Protein AF-A0ABD1VFF9-F1 (afdb_monomer_lite)

Organism: NCBI:txid205694

Secondary structure (DSSP, 8-state):
--SHHHHHHHHHHHHHHHHHSGGGT--HHHHHHHHHHHHHHHHHIIIIIHHHHHHHHHHHHHHHHHHGGGGSHHHHHHHHHHHHHHHHHHHHHHHSSPPPTT--HHHHHHHHHHHHHHHHTSHHHHHHHSHHHHHHHHHHHHHHHHHHHHHHHHHHHHHHHHHHHHHHHHHHHHHHHHHHHHHHHHHHHHHHHHHHHHHHHHHHHHHHHHHHHHHHHHHHHHHHTT-HHHHHHHHHHHHHHHHHHHHHHHHHHHHHT-HHHHHHHHHHHT-TTS-HHHHHHHHHHHHHH-TTTS-GGGG-

Radius of gyration: 47.27 Å; chains: 1; bounding box: 87×38×127 Å

Foldseek 3Di:
DVVVVVVVVVVVVVVVCCCCDCVVPHCVVVVVVVVVVVVVVCCCCVPPVVVLVVVVCVVVCVVVVLVVCPVLVVVLVVLVVVLLVLLQVLQCVQVVDHDPSPDDSVVSLVSLVVQLVVCVVPVVVSVVVCSNVSSVVSVVSVVVSVVSVVVVVVSVVCVVCVVVVVVVSCVVVVVVVVVVVVVVVVVVVVVVVVVVVLQVLLVVLQVLLVQLLVLLVQLVVCVVVVVVVVNVVSLVSNVVSLVVNLVSCVVVCVVVVNNVVLVVLSVVLNDPPDDSVVNVVSSVVCCVPDPSNDDPVPPD

Structure (mmCIF, N/CA/C/O backbone):
data_AF-A0ABD1VFF9-F1
#
_entry.id   AF-A0ABD1VFF9-F1
#
loop_
_atom_site.group_PDB
_atom_site.id
_atom_site.type_symbol
_atom_site.label_atom_id
_atom_site.label_alt_id
_atom_site.label_comp_id
_atom_site.label_asym_id
_atom_site.label_entity_id
_atom_site.label_seq_id
_atom_site.pdbx_PDB_ins_code
_atom_site.Cartn_x
_atom_site.Cartn_y
_atom_site.Cartn_z
_atom_site.occupancy
_atom_site.B_iso_or_equiv
_atom_site.auth_seq_id
_atom_site.auth_comp_id
_atom_site.auth_asym_id
_atom_site.auth_atom_id
_atom_site.pdbx_PDB_model_num
ATOM 1 N N . MET A 1 1 ? 33.067 12.717 -15.665 1.00 49.06 1 MET A N 1
ATOM 2 C CA . MET A 1 1 ? 33.522 12.419 -14.284 1.00 49.06 1 MET A CA 1
ATOM 3 C C . MET A 1 1 ? 32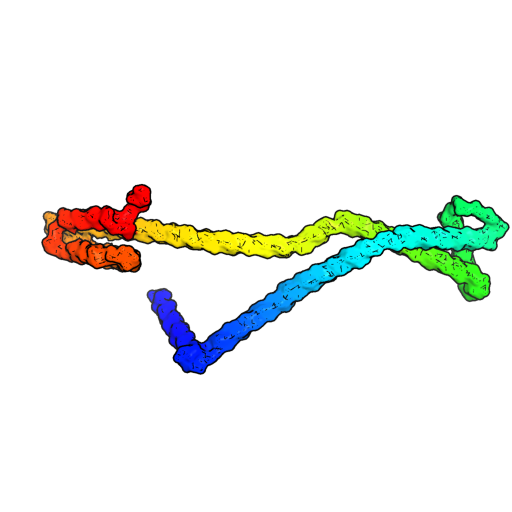.451 11.835 -13.341 1.00 49.06 1 MET A C 1
ATOM 5 O O . MET A 1 1 ? 32.829 11.364 -12.282 1.00 49.06 1 MET A O 1
ATOM 9 N N . ARG A 1 2 ? 31.143 11.800 -13.669 1.00 49.09 2 ARG A N 1
ATOM 10 C CA . ARG A 1 2 ? 30.099 11.266 -12.754 1.00 49.09 2 ARG A CA 1
ATOM 11 C C . ARG A 1 2 ? 29.839 9.748 -12.841 1.00 49.09 2 ARG A C 1
ATOM 13 O O . ARG A 1 2 ? 29.273 9.190 -11.912 1.00 49.09 2 ARG A O 1
ATOM 20 N N . TYR A 1 3 ? 30.286 9.077 -13.905 1.00 53.25 3 TYR A N 1
ATOM 21 C CA . TYR A 1 3 ? 30.052 7.636 -14.117 1.00 53.25 3 TYR A CA 1
ATOM 22 C C . TYR A 1 3 ? 31.183 6.730 -13.601 1.00 53.25 3 TYR A C 1
ATOM 24 O O . TYR A 1 3 ? 30.942 5.565 -13.302 1.00 53.25 3 TYR A O 1
ATOM 32 N N . SER A 1 4 ? 32.401 7.254 -13.425 1.00 56.84 4 SER A N 1
ATOM 33 C CA . SER A 1 4 ? 33.544 6.479 -12.918 1.00 56.84 4 SER A CA 1
ATOM 34 C C . SER A 1 4 ? 33.401 6.127 -11.435 1.00 56.84 4 SER A C 1
ATOM 36 O O . SER A 1 4 ? 33.743 5.021 -11.033 1.00 56.84 4 SER A O 1
ATOM 38 N N . CYS A 1 5 ? 32.824 7.024 -10.630 1.00 53.53 5 CYS A N 1
ATOM 39 C CA . CYS A 1 5 ? 32.618 6.790 -9.199 1.00 53.53 5 CYS A CA 1
ATOM 40 C C . CYS A 1 5 ? 31.624 5.638 -8.935 1.00 53.53 5 CYS A C 1
ATOM 42 O O . CYS A 1 5 ? 31.837 4.819 -8.045 1.00 53.53 5 CYS A O 1
ATOM 44 N N . GLY A 1 6 ? 30.582 5.515 -9.770 1.00 58.75 6 GLY A N 1
ATOM 45 C CA . GLY A 1 6 ? 29.604 4.424 -9.680 1.00 58.75 6 GLY A CA 1
ATOM 46 C C . GLY A 1 6 ? 30.187 3.058 -10.051 1.00 58.75 6 GLY A C 1
ATOM 47 O O . GLY A 1 6 ? 29.944 2.079 -9.353 1.00 58.75 6 GLY A O 1
ATOM 48 N N . VAL A 1 7 ? 31.010 2.991 -11.103 1.00 67.06 7 VAL A N 1
ATOM 49 C CA . VAL A 1 7 ? 31.650 1.735 -11.542 1.00 67.06 7 VAL A CA 1
ATOM 50 C C . VAL A 1 7 ? 32.669 1.234 -10.514 1.00 67.06 7 VAL A C 1
ATOM 52 O O . VAL A 1 7 ? 32.705 0.041 -10.215 1.00 67.06 7 VAL A O 1
ATOM 55 N N . VAL A 1 8 ? 33.449 2.138 -9.911 1.00 68.62 8 VAL A N 1
ATOM 56 C CA . VAL A 1 8 ? 34.391 1.782 -8.837 1.00 68.62 8 VAL A CA 1
ATOM 57 C C . VAL A 1 8 ? 33.638 1.307 -7.588 1.00 68.62 8 VAL A C 1
ATOM 59 O O . VAL A 1 8 ? 34.009 0.286 -7.015 1.00 68.62 8 VAL A O 1
ATOM 62 N N . GLY A 1 9 ? 32.537 1.967 -7.211 1.00 69.06 9 GLY A N 1
ATOM 63 C CA . GLY A 1 9 ? 31.704 1.548 -6.078 1.00 69.06 9 GLY A CA 1
ATOM 64 C C . GLY A 1 9 ? 31.070 0.164 -6.259 1.00 69.06 9 GLY A C 1
ATOM 65 O O . GLY A 1 9 ? 31.089 -0.646 -5.332 1.00 69.06 9 GLY A O 1
ATOM 66 N N . ILE A 1 10 ? 30.576 -0.146 -7.463 1.00 71.12 10 ILE A N 1
ATOM 67 C CA . ILE A 1 10 ? 30.007 -1.463 -7.796 1.00 71.12 10 ILE A CA 1
ATOM 68 C C . ILE A 1 10 ? 31.093 -2.547 -7.777 1.00 71.12 10 ILE A C 1
ATOM 70 O O . ILE A 1 10 ? 30.853 -3.637 -7.259 1.00 71.12 10 ILE A O 1
ATOM 74 N N . SER A 1 11 ? 32.296 -2.252 -8.280 1.00 74.62 11 SER A N 1
ATOM 75 C CA . SER A 1 11 ? 33.431 -3.186 -8.260 1.00 74.62 11 SER A CA 1
ATOM 76 C C . SER A 1 11 ? 33.890 -3.503 -6.830 1.00 74.62 11 SER A C 1
ATOM 78 O O . SER A 1 11 ? 34.018 -4.671 -6.461 1.00 74.62 11 SER A O 1
ATOM 80 N N . VAL A 1 12 ? 34.031 -2.480 -5.979 1.00 72.38 12 VAL A N 1
ATOM 81 C CA . VAL A 1 12 ? 34.396 -2.651 -4.563 1.00 72.38 12 VAL A CA 1
ATOM 82 C C . VAL A 1 12 ? 33.313 -3.414 -3.796 1.00 72.38 12 VAL A C 1
ATOM 84 O O . VAL A 1 12 ? 33.642 -4.336 -3.051 1.00 72.38 12 VAL A O 1
ATOM 87 N N . CYS A 1 13 ? 32.029 -3.108 -4.024 1.00 71.12 13 CYS A N 1
ATOM 88 C CA . CYS A 1 13 ? 30.919 -3.868 -3.437 1.00 71.12 13 CYS A CA 1
ATOM 89 C C . CYS A 1 13 ? 30.923 -5.330 -3.891 1.00 71.12 13 CYS A C 1
ATOM 91 O O . CYS A 1 13 ? 30.707 -6.217 -3.075 1.00 71.12 13 CYS A O 1
ATOM 93 N N . SER A 1 14 ? 31.206 -5.595 -5.167 1.00 70.88 14 SER A N 1
ATOM 94 C CA . SER A 1 14 ? 31.238 -6.957 -5.712 1.00 70.88 14 SER A CA 1
ATOM 95 C C . SER A 1 14 ? 32.368 -7.781 -5.092 1.00 70.88 14 SER A C 1
ATOM 97 O O . SER A 1 14 ? 32.146 -8.918 -4.688 1.00 70.88 14 SER A O 1
ATOM 99 N N . ILE A 1 15 ? 33.562 -7.201 -4.938 1.00 75.12 15 ILE A N 1
ATOM 100 C CA . ILE A 1 15 ? 34.708 -7.861 -4.291 1.00 75.12 15 ILE A CA 1
ATOM 101 C C . ILE A 1 15 ? 34.446 -8.082 -2.796 1.00 75.12 15 ILE A C 1
ATOM 103 O O . ILE A 1 15 ? 34.762 -9.145 -2.261 1.00 75.12 15 ILE A O 1
ATOM 107 N N . TRP A 1 16 ? 33.848 -7.103 -2.116 1.00 75.62 16 TRP A N 1
ATOM 108 C CA . TRP A 1 16 ? 33.498 -7.211 -0.701 1.00 75.62 16 TRP A CA 1
ATOM 109 C C . TRP A 1 16 ? 32.421 -8.277 -0.448 1.00 75.62 16 TRP A C 1
ATOM 111 O O . TRP A 1 16 ? 32.567 -9.080 0.477 1.00 75.62 16 TRP A O 1
ATOM 121 N N . LEU A 1 17 ? 31.398 -8.339 -1.310 1.00 70.06 17 LEU A N 1
ATOM 122 C CA . LEU A 1 17 ? 30.345 -9.359 -1.289 1.00 70.06 17 LEU A CA 1
ATOM 123 C C . LEU A 1 17 ? 30.899 -10.752 -1.576 1.00 70.06 17 LEU A C 1
ATOM 125 O O . LEU A 1 17 ? 30.548 -11.694 -0.876 1.00 70.06 17 LEU A O 1
ATOM 129 N N . LEU A 1 18 ? 31.785 -10.894 -2.567 1.00 70.44 18 LEU A N 1
ATOM 130 C CA . LEU A 1 18 ? 32.428 -12.175 -2.868 1.00 70.44 18 LEU A CA 1
ATOM 131 C C . LEU A 1 18 ? 33.280 -12.668 -1.690 1.00 70.44 18 LEU A C 1
ATOM 133 O O . LEU A 1 18 ? 33.242 -13.856 -1.382 1.00 70.44 18 LEU A O 1
ATOM 137 N N . ARG A 1 19 ? 33.971 -11.761 -0.983 1.00 68.38 19 ARG A N 1
ATOM 138 C CA . ARG A 1 19 ? 34.758 -12.084 0.220 1.00 68.38 19 ARG A CA 1
ATOM 139 C C . ARG A 1 19 ? 33.922 -12.536 1.418 1.00 68.38 19 ARG A C 1
ATOM 141 O O . ARG A 1 19 ? 34.380 -13.402 2.155 1.00 68.38 19 ARG A O 1
ATOM 148 N N . HIS A 1 20 ? 32.735 -11.965 1.613 1.00 65.88 20 HIS A N 1
ATOM 149 C CA . HIS A 1 20 ? 31.832 -12.322 2.719 1.00 65.88 20 HIS A CA 1
ATOM 150 C C . HIS A 1 20 ? 30.794 -13.390 2.334 1.00 65.88 20 HIS A C 1
ATOM 152 O O . HIS A 1 20 ? 29.955 -13.770 3.148 1.00 65.88 20 HIS A O 1
ATOM 158 N N . SER A 1 21 ? 30.829 -13.877 1.092 1.00 64.75 21 SER A N 1
ATOM 159 C CA . SER A 1 21 ? 29.948 -14.935 0.605 1.00 64.75 21 SER A CA 1
ATOM 160 C C . SER A 1 21 ? 30.512 -16.319 0.914 1.00 64.75 21 SER A C 1
ATOM 162 O O . SER A 1 21 ? 31.726 -16.536 0.936 1.00 64.75 21 SER A O 1
ATOM 164 N N . LYS A 1 22 ? 29.609 -17.294 1.055 1.00 60.16 22 LYS A N 1
ATOM 165 C CA . LYS A 1 22 ? 29.910 -18.719 1.271 1.00 60.16 22 LYS A CA 1
ATOM 166 C C . LYS A 1 22 ? 30.914 -19.309 0.280 1.00 60.16 22 LYS A C 1
ATOM 168 O O . LYS A 1 22 ? 31.597 -20.271 0.615 1.00 60.16 22 LYS A O 1
ATOM 173 N N . LEU A 1 23 ? 31.028 -18.729 -0.917 1.00 62.28 23 LEU A N 1
ATOM 174 C CA . LEU A 1 23 ? 31.992 -19.127 -1.948 1.00 62.28 23 LEU A CA 1
ATOM 175 C C . LEU A 1 23 ? 33.464 -18.962 -1.513 1.00 62.28 23 LEU A C 1
ATOM 177 O O . LEU A 1 23 ? 34.318 -19.669 -2.038 1.00 62.28 23 LEU A O 1
ATOM 181 N N . MET A 1 24 ? 33.761 -18.085 -0.544 1.00 61.31 24 MET A N 1
ATOM 182 C CA . MET A 1 24 ? 35.093 -17.903 0.065 1.00 61.31 24 MET A CA 1
ATOM 183 C C . MET A 1 24 ? 35.171 -18.389 1.526 1.00 61.31 24 MET A C 1
ATOM 185 O O . MET A 1 24 ? 36.172 -18.147 2.197 1.00 61.31 24 MET A O 1
ATOM 189 N N . GLY A 1 25 ? 34.153 -19.107 2.017 1.00 57.69 25 GLY A N 1
ATOM 190 C CA . GLY A 1 25 ? 34.180 -19.762 3.331 1.00 57.69 25 GLY A CA 1
ATOM 191 C C . GLY A 1 25 ? 33.722 -18.916 4.526 1.00 57.69 25 GLY A C 1
ATOM 192 O O . GLY A 1 25 ? 33.824 -19.394 5.652 1.00 57.69 25 GLY A O 1
ATOM 193 N N . SER A 1 26 ? 33.192 -17.704 4.316 1.00 66.38 26 SER A N 1
ATOM 194 C CA . SER A 1 26 ? 32.558 -16.912 5.383 1.00 66.38 26 SER A CA 1
ATOM 195 C C . SER A 1 26 ? 31.041 -17.161 5.443 1.00 66.38 26 SER A C 1
ATOM 197 O O . SER A 1 26 ? 30.365 -17.222 4.415 1.00 66.38 26 SER A O 1
ATOM 199 N N . SER A 1 27 ? 30.505 -17.314 6.659 1.00 71.69 27 SER A N 1
ATOM 200 C CA . SER A 1 27 ? 29.068 -17.424 6.957 1.00 71.69 27 SER A CA 1
ATOM 201 C C . SER A 1 27 ? 28.416 -16.082 7.322 1.00 71.69 27 SER A C 1
ATOM 203 O O . SER A 1 27 ? 27.269 -16.066 7.772 1.00 71.69 27 SER A O 1
ATOM 205 N N . ASP A 1 28 ? 29.125 -14.962 7.157 1.00 76.44 28 ASP A N 1
ATOM 206 C CA . ASP A 1 28 ? 28.697 -13.648 7.655 1.00 76.44 28 ASP A CA 1
ATOM 207 C C . ASP A 1 28 ? 27.418 -13.155 6.972 1.00 76.44 28 ASP A C 1
ATOM 209 O O . ASP A 1 28 ? 26.509 -12.673 7.642 1.00 76.44 28 ASP A O 1
ATOM 213 N N . ILE A 1 29 ? 27.286 -13.352 5.654 1.00 72.38 29 ILE A N 1
ATOM 214 C CA . ILE A 1 29 ? 26.079 -12.944 4.917 1.00 72.38 29 ILE A CA 1
ATOM 215 C C . ILE A 1 29 ? 24.852 -13.740 5.371 1.00 72.38 29 ILE A C 1
ATOM 217 O O . ILE A 1 29 ? 23.782 -13.163 5.551 1.00 72.38 29 ILE A O 1
ATOM 221 N N . ASP A 1 30 ? 24.981 -15.050 5.592 1.00 76.00 30 ASP A N 1
ATOM 222 C CA . ASP A 1 30 ? 23.862 -15.845 6.103 1.00 76.00 30 ASP A CA 1
ATOM 223 C C . ASP A 1 30 ? 23.482 -15.434 7.523 1.00 76.00 30 ASP A C 1
ATOM 225 O O . ASP A 1 30 ? 22.297 -15.429 7.860 1.00 76.00 30 ASP A O 1
ATOM 229 N N . ASN A 1 31 ? 24.474 -15.081 8.345 1.00 79.25 31 ASN A N 1
ATOM 230 C CA . ASN A 1 31 ? 24.235 -14.621 9.702 1.00 79.25 31 ASN A CA 1
ATOM 231 C C . ASN A 1 31 ? 23.525 -13.264 9.696 1.00 79.25 31 ASN A C 1
ATOM 233 O O . ASN A 1 31 ? 22.488 -13.133 10.332 1.00 79.25 31 ASN A O 1
ATOM 237 N N . TRP A 1 32 ? 23.971 -12.309 8.875 1.00 78.94 32 TRP A N 1
ATOM 238 C CA . TRP A 1 32 ? 23.303 -11.016 8.709 1.00 78.94 32 TRP A CA 1
ATOM 239 C C . TRP A 1 32 ? 21.902 -11.136 8.120 1.00 78.94 32 TRP A C 1
ATOM 241 O O . TRP A 1 32 ? 21.005 -10.420 8.546 1.00 78.94 32 TRP A O 1
ATOM 251 N N . ILE A 1 33 ? 21.667 -12.051 7.175 1.00 78.75 33 ILE A N 1
ATOM 252 C CA . ILE A 1 33 ? 20.319 -12.310 6.649 1.00 78.75 33 ILE A CA 1
ATOM 253 C C . ILE A 1 33 ? 19.429 -12.900 7.745 1.00 78.75 33 ILE A C 1
ATOM 255 O O . ILE A 1 33 ? 18.266 -12.516 7.877 1.00 78.75 33 ILE A O 1
ATOM 259 N N . ARG A 1 34 ? 19.956 -13.835 8.539 1.00 81.56 34 ARG A N 1
ATOM 260 C CA . ARG A 1 34 ? 19.222 -14.459 9.643 1.00 81.56 34 ARG A CA 1
ATOM 261 C C . ARG A 1 34 ? 18.934 -13.455 10.760 1.00 81.56 34 ARG A C 1
ATOM 263 O O . ARG A 1 34 ? 17.836 -13.479 11.307 1.00 81.56 34 ARG A O 1
ATOM 270 N N . GLU A 1 35 ? 19.865 -12.555 11.039 1.00 79.38 35 GLU A N 1
ATOM 271 C CA . GLU A 1 35 ? 19.757 -11.494 12.038 1.00 79.38 35 GLU A CA 1
ATOM 272 C C . GLU A 1 35 ? 18.810 -10.382 11.572 1.00 79.38 35 GLU A C 1
ATOM 274 O O . GLU A 1 35 ? 17.886 -10.033 12.297 1.00 79.38 35 GLU A O 1
ATOM 279 N N . ALA A 1 36 ? 18.900 -9.944 10.313 1.00 76.38 36 ALA A N 1
ATOM 280 C CA . ALA A 1 36 ? 17.943 -9.019 9.705 1.00 76.38 36 ALA A CA 1
ATOM 281 C C . ALA A 1 36 ? 16.523 -9.602 9.682 1.00 76.38 36 ALA A C 1
ATOM 283 O O . ALA A 1 36 ? 15.552 -8.908 9.992 1.00 76.38 36 ALA A O 1
ATOM 284 N N . LYS A 1 37 ? 16.386 -10.897 9.367 1.00 80.69 37 LYS A N 1
ATOM 285 C CA . LYS A 1 37 ? 15.104 -11.605 9.447 1.00 80.69 37 LYS A CA 1
ATOM 286 C C . LYS A 1 37 ? 14.600 -11.663 10.891 1.00 80.69 37 LYS A C 1
ATOM 288 O O . LYS A 1 37 ? 13.427 -11.387 11.119 1.00 80.69 37 LYS A O 1
ATOM 293 N N . GLY A 1 38 ? 15.471 -11.986 11.846 1.00 83.50 38 GLY A N 1
ATOM 294 C CA . GLY A 1 38 ? 15.155 -12.019 13.274 1.00 83.50 38 GLY A CA 1
ATOM 295 C C . GLY A 1 38 ? 14.666 -10.668 13.793 1.00 83.50 38 GLY A C 1
ATOM 296 O O . GLY A 1 38 ? 13.589 -10.606 14.374 1.00 83.50 38 GLY A O 1
ATOM 297 N N . SER A 1 39 ? 15.388 -9.585 13.502 1.00 78.50 39 SER A N 1
ATOM 298 C CA . SER A 1 39 ? 15.013 -8.223 13.899 1.00 78.50 39 SER A CA 1
ATOM 299 C C . SER A 1 39 ? 13.740 -7.735 13.219 1.00 78.50 39 SER A C 1
ATOM 301 O O . SER A 1 39 ? 12.947 -7.049 13.849 1.00 78.50 39 SER A O 1
ATOM 303 N N . THR A 1 40 ? 13.501 -8.099 11.957 1.00 74.75 40 THR A N 1
ATOM 304 C CA . THR A 1 40 ? 12.254 -7.717 11.273 1.00 74.75 40 THR A CA 1
ATOM 305 C C . THR A 1 40 ? 11.052 -8.444 11.875 1.00 74.75 40 THR A C 1
ATOM 307 O O . THR A 1 40 ? 10.006 -7.832 12.068 1.00 74.75 40 THR A O 1
ATOM 310 N N . ILE A 1 41 ? 11.201 -9.733 12.206 1.00 78.69 41 ILE A N 1
ATOM 311 C CA . ILE A 1 41 ? 10.151 -10.517 12.871 1.00 78.69 41 ILE A CA 1
ATOM 312 C C . ILE A 1 41 ? 9.910 -9.998 14.290 1.00 78.69 41 ILE A C 1
ATOM 314 O O . ILE A 1 41 ? 8.757 -9.825 14.665 1.00 78.69 41 ILE A O 1
ATOM 318 N N . SER A 1 42 ? 10.962 -9.710 15.064 1.00 75.81 42 SER A N 1
ATOM 319 C CA . SER A 1 42 ? 10.794 -9.170 16.419 1.00 75.81 42 SER A CA 1
ATOM 320 C C . SER A 1 42 ? 10.145 -7.790 16.374 1.00 75.81 42 SER A C 1
ATOM 322 O O . SER A 1 42 ? 9.174 -7.561 17.076 1.00 75.81 42 SER A O 1
ATOM 324 N N . PHE A 1 43 ? 10.587 -6.900 15.481 1.00 80.06 43 PHE A N 1
ATOM 325 C CA . PHE A 1 43 ? 9.972 -5.587 15.322 1.00 80.06 43 PHE A CA 1
ATOM 326 C C . PHE A 1 43 ? 8.496 -5.699 14.926 1.00 80.06 43 PHE A C 1
ATOM 328 O O . PHE A 1 43 ? 7.660 -4.989 15.474 1.00 80.06 43 PHE A O 1
ATOM 335 N N . TRP A 1 44 ? 8.156 -6.614 14.015 1.00 79.38 44 TRP A N 1
ATOM 336 C CA . TRP A 1 44 ? 6.770 -6.856 13.623 1.00 79.38 44 TRP A CA 1
ATOM 337 C C . TRP A 1 44 ? 5.922 -7.384 14.784 1.00 79.38 44 TRP A C 1
ATOM 339 O O . TRP A 1 44 ? 4.833 -6.867 15.037 1.00 79.38 44 TRP A O 1
ATOM 349 N N . ASN A 1 45 ? 6.429 -8.368 15.522 1.00 75.94 45 ASN A N 1
ATOM 350 C CA . ASN A 1 45 ? 5.706 -8.938 16.650 1.00 75.94 45 ASN A CA 1
ATOM 351 C C 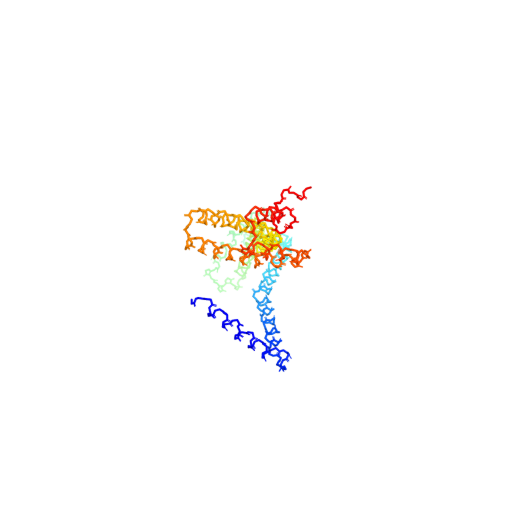. ASN A 1 45 ? 5.540 -7.905 17.776 1.00 75.94 45 ASN A C 1
ATOM 353 O O . ASN A 1 45 ? 4.430 -7.705 18.263 1.00 75.94 45 ASN A O 1
ATOM 357 N N . ASP A 1 46 ? 6.614 -7.195 18.128 1.00 75.81 46 ASP A N 1
ATOM 358 C CA . ASP A 1 46 ? 6.652 -6.262 19.256 1.00 75.81 46 ASP A CA 1
ATOM 359 C C . ASP A 1 46 ? 5.898 -4.953 18.964 1.00 75.81 46 ASP A C 1
ATOM 361 O O . ASP A 1 46 ? 5.243 -4.413 19.852 1.00 75.81 46 ASP A O 1
ATOM 365 N N . HIS A 1 47 ? 5.968 -4.425 17.733 1.00 75.19 47 HIS A N 1
ATOM 366 C CA . HIS A 1 47 ? 5.401 -3.106 17.398 1.00 75.19 47 HIS A CA 1
ATOM 367 C C . HIS A 1 47 ? 4.089 -3.153 16.609 1.00 75.19 47 HIS A C 1
ATOM 369 O O . HIS A 1 47 ? 3.414 -2.128 16.522 1.00 75.19 47 HIS A O 1
ATOM 375 N N . VAL A 1 48 ? 3.713 -4.291 16.016 1.00 73.62 48 VAL A N 1
ATOM 376 C CA . VAL A 1 48 ? 2.503 -4.385 15.179 1.00 73.62 48 VAL A CA 1
ATOM 377 C C . VAL A 1 48 ? 1.545 -5.443 15.706 1.00 73.62 48 VAL A C 1
ATOM 379 O O . VAL A 1 48 ? 0.384 -5.131 15.957 1.00 73.62 48 VAL A O 1
ATOM 382 N N . GLU A 1 49 ? 2.009 -6.676 15.908 1.00 78.44 49 GLU A N 1
ATOM 383 C CA . GLU A 1 49 ? 1.136 -7.783 16.308 1.00 78.44 49 GLU A CA 1
ATOM 384 C C . GLU A 1 49 ? 0.644 -7.642 17.753 1.00 78.44 49 GLU A C 1
ATOM 386 O O . GLU A 1 49 ? -0.566 -7.669 17.986 1.00 78.44 49 GLU A O 1
ATOM 391 N N . GLN A 1 50 ? 1.550 -7.443 18.718 1.00 74.00 50 GLN A N 1
ATOM 392 C CA . GLN A 1 50 ? 1.172 -7.357 20.131 1.00 74.00 50 GLN A CA 1
ATOM 393 C C . GLN A 1 50 ? 0.232 -6.188 20.446 1.00 74.00 50 GLN A C 1
ATOM 395 O O . GLN A 1 50 ? -0.788 -6.430 21.097 1.00 74.00 50 GLN A O 1
ATOM 400 N N . PRO A 1 51 ? 0.477 -4.950 19.968 1.00 75.12 51 PRO A N 1
ATOM 401 C CA . PRO A 1 51 ? -0.442 -3.848 20.230 1.00 75.12 51 PRO A CA 1
ATOM 402 C C . PRO A 1 51 ? -1.817 -4.081 19.599 1.00 75.12 51 PRO A C 1
ATOM 404 O O . PRO A 1 51 ? -2.833 -3.812 20.232 1.00 75.12 51 PRO A O 1
ATOM 407 N N . LEU A 1 52 ? -1.879 -4.629 18.380 1.00 75.25 52 LEU A N 1
ATOM 408 C CA . LEU A 1 52 ? -3.155 -4.907 17.717 1.00 75.25 52 LEU A CA 1
ATOM 409 C C . LEU A 1 52 ? -3.940 -6.028 18.404 1.00 75.25 52 LEU A C 1
ATOM 411 O O . LEU A 1 52 ? -5.156 -5.904 18.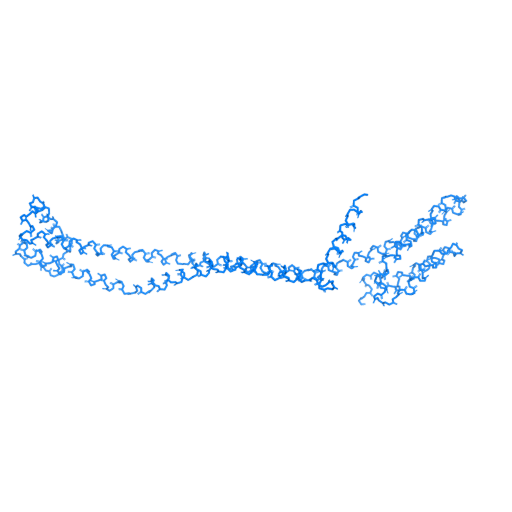544 1.00 75.25 52 LEU A O 1
ATOM 415 N N . LEU A 1 53 ? -3.274 -7.099 18.844 1.00 77.38 53 LEU A N 1
ATOM 416 C CA . LEU A 1 53 ? -3.919 -8.180 19.593 1.00 77.38 53 LEU A CA 1
ATOM 417 C C . LEU A 1 53 ? -4.386 -7.706 20.969 1.00 77.38 53 LEU A C 1
ATOM 419 O O . LEU A 1 53 ? -5.520 -7.989 21.334 1.00 77.38 53 LEU A O 1
ATOM 423 N N . SER A 1 54 ? -3.576 -6.921 21.683 1.00 76.06 54 SER A N 1
ATOM 424 C CA . SER A 1 54 ? -3.951 -6.344 22.978 1.00 76.06 54 SER A CA 1
ATOM 425 C C . SER A 1 54 ? -5.149 -5.404 22.849 1.00 76.06 54 SER A C 1
ATOM 427 O O . SER A 1 54 ? -6.101 -5.545 23.607 1.00 76.06 54 SER A O 1
ATOM 429 N N . ILE A 1 55 ? -5.167 -4.515 21.848 1.00 74.19 55 ILE A N 1
ATOM 430 C CA . ILE A 1 55 ? -6.317 -3.635 21.581 1.00 74.19 55 ILE A CA 1
ATOM 431 C C . ILE A 1 55 ? -7.550 -4.463 21.201 1.00 74.19 55 ILE A C 1
ATOM 433 O O . ILE A 1 55 ? -8.646 -4.198 21.691 1.00 74.19 55 ILE A O 1
ATOM 437 N N . ARG A 1 56 ? -7.396 -5.484 20.349 1.00 79.00 56 ARG A N 1
ATOM 438 C CA . ARG A 1 56 ? -8.501 -6.374 19.970 1.00 79.00 56 ARG A CA 1
ATOM 439 C C . ARG A 1 56 ? -9.072 -7.086 21.188 1.00 79.00 56 ARG A C 1
ATOM 441 O O . ARG A 1 56 ? -10.287 -7.109 21.348 1.00 79.00 56 ARG A O 1
ATOM 448 N N . ASP A 1 57 ? -8.217 -7.688 22.001 1.00 77.19 57 ASP A N 1
ATOM 449 C CA . ASP A 1 57 ? -8.622 -8.518 23.128 1.00 77.19 57 ASP A CA 1
ATOM 450 C C . ASP A 1 57 ? -9.209 -7.664 24.254 1.00 77.19 57 ASP A C 1
ATOM 452 O O . ASP A 1 57 ? -10.255 -8.029 24.780 1.00 77.19 57 ASP A O 1
ATOM 456 N N . GLU A 1 58 ? -8.651 -6.485 24.548 1.00 73.75 58 GLU A N 1
ATOM 457 C CA . GLU A 1 58 ? -9.240 -5.531 25.498 1.00 73.75 58 GLU A CA 1
ATOM 458 C C . GLU A 1 58 ? -10.605 -5.023 25.029 1.00 73.75 58 GLU A C 1
ATOM 460 O O . GLU A 1 58 ? -11.558 -5.005 25.812 1.00 73.75 58 GLU A O 1
ATOM 465 N N . LEU A 1 59 ? -10.743 -4.655 23.751 1.00 71.38 59 LEU A N 1
ATOM 466 C CA . LEU A 1 59 ? -12.031 -4.232 23.200 1.00 71.38 59 LEU A CA 1
ATOM 467 C C . LEU A 1 59 ? -13.041 -5.384 23.243 1.00 71.38 59 LEU A C 1
ATOM 469 O O . LEU A 1 59 ? -14.154 -5.210 23.735 1.00 71.38 59 LEU A O 1
ATOM 473 N N . PHE A 1 60 ? -12.660 -6.575 22.785 1.00 71.69 60 PHE A N 1
ATOM 474 C CA . PHE A 1 60 ? -13.547 -7.735 22.726 1.00 71.69 60 PHE A CA 1
ATOM 475 C C . PHE A 1 60 ? -13.944 -8.238 24.122 1.00 71.69 60 PHE A C 1
ATOM 477 O O . PHE A 1 60 ? -15.107 -8.582 24.341 1.00 71.69 60 PHE A O 1
ATOM 484 N N . GLU A 1 61 ? -13.022 -8.234 25.090 1.00 69.62 61 GLU A N 1
ATOM 485 C CA . GLU A 1 61 ? -13.330 -8.499 26.497 1.00 69.62 61 GLU A CA 1
ATOM 486 C C . GLU A 1 61 ? -14.282 -7.451 27.072 1.00 69.62 61 GLU A C 1
ATOM 488 O O . GLU A 1 61 ? -15.242 -7.821 27.749 1.00 69.62 61 GLU A O 1
ATOM 493 N N . THR A 1 62 ? -14.055 -6.164 26.792 1.00 63.59 62 THR A N 1
ATOM 494 C CA . THR A 1 62 ? -14.902 -5.069 27.288 1.00 63.59 62 THR A CA 1
ATOM 495 C C . THR A 1 62 ? -16.325 -5.194 26.749 1.00 63.59 62 THR A C 1
ATOM 497 O O . THR A 1 62 ? -17.283 -5.118 27.521 1.00 63.59 62 THR A O 1
ATOM 500 N N . PHE A 1 63 ? -16.480 -5.476 25.453 1.00 61.06 63 PHE A N 1
ATOM 501 C CA . PHE A 1 63 ? -17.786 -5.721 24.843 1.00 61.06 63 PHE A CA 1
ATOM 502 C C . PHE A 1 63 ? -18.456 -6.974 25.418 1.00 61.06 63 PHE A C 1
ATOM 504 O O . PHE A 1 63 ? -19.619 -6.924 25.814 1.00 61.06 63 PHE A O 1
ATOM 511 N N . ARG A 1 64 ? -17.728 -8.088 25.556 1.00 60.34 64 ARG A N 1
ATOM 512 C CA . ARG A 1 64 ? -18.294 -9.355 26.043 1.00 60.34 64 ARG A CA 1
ATOM 513 C C . ARG A 1 64 ? -18.665 -9.326 27.528 1.00 60.34 64 ARG A C 1
ATOM 515 O O . ARG A 1 64 ? -19.691 -9.895 27.901 1.00 60.34 64 ARG A O 1
ATOM 522 N N . LYS A 1 65 ? -17.853 -8.693 28.382 1.00 59.78 65 LYS A N 1
ATOM 523 C CA . LYS A 1 65 ? -18.154 -8.526 29.815 1.00 59.78 65 LYS A CA 1
ATOM 524 C C . LYS A 1 65 ? -19.351 -7.597 30.022 1.00 59.78 65 LYS A C 1
ATOM 526 O O . LYS A 1 65 ? -20.198 -7.919 30.847 1.00 59.78 65 LYS A O 1
ATOM 531 N N . ARG A 1 66 ? -19.469 -6.515 29.241 1.00 54.72 66 ARG A N 1
ATOM 532 C CA . ARG A 1 66 ? -20.575 -5.547 29.352 1.00 54.72 66 ARG A CA 1
ATOM 533 C C . ARG A 1 66 ? -21.894 -6.064 28.768 1.00 54.72 66 ARG A C 1
ATOM 535 O O . ARG A 1 66 ? -22.940 -5.882 29.373 1.00 54.72 66 ARG A O 1
ATOM 542 N N . GLN A 1 67 ? -21.861 -6.830 27.676 1.00 51.00 67 GLN A N 1
ATOM 543 C CA . GLN A 1 67 ? -23.068 -7.437 27.093 1.00 51.00 67 GLN A CA 1
ATOM 544 C C . GLN A 1 67 ? -23.704 -8.515 27.999 1.00 51.00 67 GLN A C 1
ATOM 546 O O . GLN A 1 67 ? -24.886 -8.825 27.860 1.00 51.00 67 GLN A O 1
ATOM 551 N N . LYS A 1 68 ? -22.952 -9.042 28.977 1.00 49.31 68 LYS A N 1
ATOM 552 C CA . LYS A 1 68 ? -23.464 -9.931 30.034 1.00 49.31 68 LYS A CA 1
ATOM 553 C C . LYS A 1 68 ? -24.312 -9.196 31.098 1.00 49.31 68 LYS A C 1
ATOM 555 O O . LYS A 1 68 ? -24.901 -9.861 31.943 1.00 49.31 68 LYS A O 1
ATOM 560 N N . GLY A 1 69 ? -24.425 -7.863 31.028 1.00 51.34 69 GLY A N 1
ATOM 561 C CA . GLY A 1 69 ? -25.230 -6.993 31.902 1.00 51.34 69 GLY A CA 1
ATOM 562 C C . GLY A 1 69 ? -26.742 -7.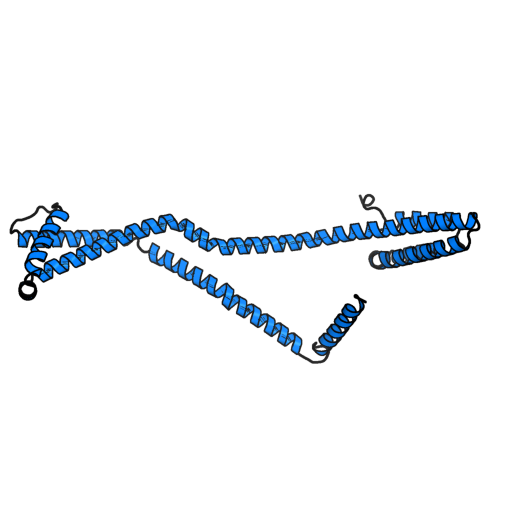001 31.634 1.00 51.34 69 GLY A C 1
ATOM 563 O O . GLY A 1 69 ? -27.474 -6.148 32.118 1.00 51.34 69 GLY A O 1
ATOM 564 N N . THR A 1 70 ? -27.283 -7.978 30.898 1.00 49.16 70 THR A N 1
ATOM 565 C CA . THR A 1 70 ? -28.755 -8.140 30.823 1.00 49.16 70 THR A CA 1
ATOM 566 C C . THR A 1 70 ? -29.372 -8.532 32.180 1.00 49.16 70 THR A C 1
ATOM 568 O O . THR A 1 70 ? -30.589 -8.519 32.319 1.00 49.16 70 THR A O 1
ATOM 571 N N . MET A 1 71 ? -28.529 -8.810 33.183 1.00 51.28 71 MET A N 1
ATOM 572 C CA . MET A 1 71 ? -28.872 -9.049 34.586 1.00 51.28 71 MET A CA 1
ATOM 573 C C . MET A 1 71 ? -28.816 -7.779 35.461 1.00 51.28 71 MET A C 1
ATOM 575 O O . MET A 1 71 ? -28.701 -7.885 36.666 1.00 51.28 71 MET A O 1
ATOM 579 N N . GLU A 1 72 ? -28.878 -6.573 34.889 1.00 66.56 72 GLU A N 1
ATOM 580 C CA . GLU A 1 72 ? -28.788 -5.323 35.672 1.00 66.56 72 GLU A CA 1
ATOM 581 C C . GLU A 1 72 ? -30.158 -4.662 35.898 1.00 66.56 72 GLU A C 1
ATOM 583 O O . GLU A 1 72 ? -30.403 -4.077 36.945 1.00 66.56 72 GLU A O 1
ATOM 588 N N . ARG A 1 73 ? -31.119 -4.810 34.970 1.00 64.94 73 ARG A N 1
ATOM 589 C CA . ARG A 1 73 ? -32.474 -4.247 35.161 1.00 64.94 73 ARG A CA 1
ATOM 590 C C . ARG A 1 73 ? -33.284 -4.965 36.235 1.00 64.94 73 ARG A C 1
ATOM 592 O O . ARG A 1 73 ? -34.037 -4.322 36.957 1.00 64.94 73 ARG A O 1
ATOM 599 N N . GLU A 1 74 ? -33.156 -6.286 36.303 1.00 68.94 74 GLU A N 1
ATOM 600 C CA . GLU A 1 74 ? -33.829 -7.100 37.318 1.00 68.94 74 GLU A CA 1
ATOM 601 C C . GLU A 1 74 ? -33.206 -6.852 38.700 1.00 68.94 74 GLU A C 1
ATOM 603 O O . GLU A 1 74 ? -33.928 -6.713 39.681 1.00 68.94 74 GLU A O 1
ATOM 608 N N . GLU A 1 75 ? -31.883 -6.674 38.774 1.00 69.75 75 GLU A N 1
ATOM 609 C CA . GLU A 1 75 ? -31.185 -6.287 40.007 1.00 69.75 75 GLU A CA 1
ATOM 610 C C . GLU A 1 75 ? -31.576 -4.877 40.478 1.00 69.75 75 GLU A C 1
ATOM 612 O O . GLU A 1 75 ? -31.884 -4.710 41.655 1.00 69.75 75 GLU A O 1
ATOM 617 N N . VAL A 1 76 ? -31.681 -3.896 39.571 1.00 73.25 76 VAL A N 1
ATOM 618 C CA . VAL A 1 76 ? -32.188 -2.547 39.890 1.00 73.25 76 VAL A CA 1
ATOM 619 C C . VAL A 1 76 ? -33.615 -2.600 40.429 1.00 73.25 76 VAL A C 1
ATOM 621 O O . VAL A 1 76 ? -33.916 -1.949 41.427 1.00 73.25 76 VAL A O 1
ATOM 624 N N . GLN A 1 77 ? -34.493 -3.401 39.815 1.00 79.94 77 GLN A N 1
ATOM 625 C CA . GLN A 1 77 ? -35.864 -3.588 40.303 1.00 79.94 77 GLN A CA 1
ATOM 626 C C . GLN A 1 77 ? -35.888 -4.223 41.697 1.00 79.94 77 GLN A C 1
ATOM 628 O O . GLN A 1 77 ? -36.584 -3.735 42.582 1.00 79.94 77 GLN A O 1
ATOM 633 N N . LEU A 1 78 ? -35.072 -5.250 41.938 1.00 81.00 78 LEU A N 1
ATOM 634 C CA . LEU A 1 78 ? -34.961 -5.886 43.251 1.00 81.00 78 LEU A CA 1
ATOM 635 C C . LEU A 1 78 ? -34.397 -4.933 44.320 1.00 81.00 78 LEU A C 1
ATOM 637 O O . LEU A 1 78 ? -34.857 -4.954 45.467 1.00 81.00 78 LEU A O 1
ATOM 641 N N . THR A 1 79 ? -33.420 -4.092 43.964 1.00 78.81 79 THR A N 1
ATOM 642 C CA . THR A 1 79 ? -32.869 -3.055 44.849 1.00 78.81 79 THR A CA 1
ATOM 643 C C . THR A 1 79 ? -33.920 -1.981 45.146 1.00 78.81 79 THR A C 1
ATOM 645 O O . THR A 1 79 ? -34.082 -1.611 46.312 1.00 78.81 79 THR A O 1
ATOM 648 N N . ALA A 1 80 ? -34.676 -1.530 44.139 1.00 82.06 80 ALA A N 1
ATOM 649 C CA . ALA A 1 80 ? -35.767 -0.568 44.293 1.00 82.06 80 ALA A CA 1
ATOM 650 C C . ALA A 1 80 ? -36.874 -1.109 45.212 1.00 82.06 80 ALA A C 1
ATOM 652 O O . ALA A 1 80 ? -37.229 -0.455 46.190 1.00 82.06 80 ALA A O 1
ATOM 653 N N . ASP A 1 81 ? -37.327 -2.345 44.992 1.00 84.62 81 ASP A N 1
ATOM 654 C CA . ASP A 1 81 ? -38.328 -3.010 45.834 1.00 84.62 81 ASP A CA 1
ATOM 655 C C . ASP A 1 81 ? -37.833 -3.195 47.278 1.00 84.62 81 ASP A C 1
ATOM 657 O O . ASP A 1 81 ? -38.587 -3.084 48.249 1.00 84.62 81 ASP A O 1
ATOM 661 N N . SER A 1 82 ? -36.541 -3.488 47.454 1.00 85.12 82 SER A N 1
ATOM 662 C CA . SER A 1 82 ? -35.932 -3.577 48.781 1.00 85.12 82 SER A CA 1
ATOM 663 C C . SER A 1 82 ? -35.898 -2.225 49.491 1.00 85.12 82 SER A C 1
ATOM 665 O O . SER A 1 82 ? -36.223 -2.163 50.680 1.00 85.12 82 SER A O 1
ATOM 667 N N . LEU A 1 83 ? -35.524 -1.158 48.781 1.00 84.62 83 LEU A N 1
ATOM 668 C CA . LEU A 1 83 ? -35.507 0.200 49.315 1.00 84.62 83 LEU A CA 1
ATOM 669 C C . LEU A 1 83 ? -36.921 0.648 49.691 1.00 84.62 83 LEU A C 1
ATOM 671 O O . LEU A 1 83 ? -37.123 1.127 50.803 1.00 84.62 83 LEU A O 1
ATOM 675 N N . HIS A 1 84 ? -37.899 0.407 48.819 1.00 85.69 84 HIS A N 1
ATOM 676 C CA . HIS A 1 84 ? -39.308 0.709 49.052 1.00 85.69 84 HIS A CA 1
ATOM 677 C C . HIS A 1 84 ? -39.822 0.059 50.348 1.00 85.69 84 HIS A C 1
ATOM 679 O O . HIS A 1 84 ? -40.365 0.730 51.227 1.00 85.69 84 HIS A O 1
ATOM 685 N N . ARG A 1 85 ? -39.542 -1.237 50.550 1.00 84.75 85 ARG A N 1
ATOM 686 C CA . ARG A 1 85 ? -39.883 -1.940 51.803 1.00 84.75 85 ARG A CA 1
ATOM 687 C C . ARG A 1 85 ? -39.197 -1.339 53.030 1.00 84.75 85 ARG A C 1
ATOM 689 O O . ARG A 1 85 ? -39.785 -1.319 54.111 1.00 84.75 85 ARG A O 1
ATOM 696 N N . MET A 1 86 ? -37.961 -0.864 52.889 1.00 83.81 86 MET A N 1
ATOM 697 C CA . MET A 1 86 ? -37.223 -0.236 53.985 1.00 83.81 86 MET A CA 1
ATOM 698 C C . MET A 1 86 ? -37.778 1.151 54.331 1.00 83.81 86 MET A C 1
ATOM 700 O O . MET A 1 86 ? -37.912 1.473 55.513 1.00 83.81 86 MET A O 1
ATOM 704 N N . LEU A 1 87 ? -38.140 1.940 53.317 1.00 83.44 87 LEU A N 1
ATOM 705 C CA . LEU A 1 87 ? -38.775 3.250 53.455 1.00 83.44 87 LEU A CA 1
ATOM 706 C C . LEU A 1 87 ? -40.153 3.139 54.115 1.00 83.44 87 LEU A C 1
ATOM 708 O O . LEU A 1 87 ? -40.440 3.887 55.053 1.00 83.44 87 LEU A O 1
ATOM 712 N N . LEU A 1 88 ? -40.965 2.162 53.701 1.00 84.44 88 LEU A N 1
ATOM 713 C CA . LEU A 1 88 ? -42.246 1.848 54.337 1.00 84.44 88 LEU A CA 1
ATOM 714 C C . LEU A 1 88 ? -42.055 1.476 55.810 1.00 84.44 88 LEU A C 1
ATOM 716 O O . LEU A 1 88 ? -42.624 2.117 56.689 1.00 84.44 88 LEU A O 1
ATOM 720 N N . ALA A 1 89 ? -41.192 0.501 56.109 1.00 83.38 89 ALA A N 1
ATOM 721 C CA . ALA A 1 89 ? -40.970 0.062 57.486 1.00 83.38 89 ALA A CA 1
ATOM 722 C C . ALA A 1 89 ? -40.458 1.197 58.396 1.00 83.38 89 ALA A C 1
ATOM 724 O O . ALA A 1 89 ? -40.887 1.320 59.546 1.00 83.38 89 ALA A O 1
ATOM 725 N N . PHE A 1 90 ? -39.557 2.046 57.892 1.00 80.25 90 PHE A N 1
ATOM 726 C CA . PHE A 1 90 ? -39.009 3.174 58.647 1.00 80.25 90 PHE A CA 1
ATOM 727 C C . PHE A 1 90 ? -40.038 4.289 58.865 1.00 80.25 90 PHE A C 1
ATOM 729 O O . PHE A 1 90 ? -40.156 4.811 59.976 1.00 80.25 90 PHE A O 1
ATOM 736 N N . SER A 1 91 ? -40.797 4.658 57.832 1.00 81.44 91 SER A N 1
ATOM 737 C CA . SER A 1 91 ? -41.828 5.697 57.924 1.00 81.44 91 SER A CA 1
ATOM 738 C C . SER A 1 91 ? -42.982 5.280 58.843 1.00 81.44 91 SER A C 1
ATOM 740 O O . SER A 1 91 ? -43.391 6.076 59.692 1.00 81.44 91 SER A O 1
ATOM 742 N N . GLU A 1 92 ? -43.436 4.023 58.780 1.00 82.50 92 GLU A N 1
ATOM 743 C CA . GLU A 1 92 ? -44.459 3.487 59.688 1.00 82.50 92 GLU A CA 1
ATOM 744 C C . GLU A 1 92 ? -43.996 3.499 61.150 1.00 82.50 92 GLU A C 1
ATOM 746 O O . GLU A 1 92 ? -44.755 3.881 62.046 1.00 82.50 92 GLU A O 1
ATOM 751 N N . GLN A 1 93 ? -42.733 3.139 61.396 1.00 77.75 93 GLN A N 1
ATOM 752 C CA . GLN A 1 93 ? -42.142 3.144 62.733 1.00 77.75 93 GLN A CA 1
ATOM 753 C C . GLN A 1 93 ? -41.941 4.566 63.285 1.00 77.75 93 GLN A C 1
ATOM 755 O O . GLN A 1 93 ? -42.094 4.781 64.486 1.00 77.75 93 GLN A O 1
ATOM 760 N N . THR A 1 94 ? -41.633 5.535 62.419 1.00 72.62 94 THR A N 1
ATOM 761 C CA . THR A 1 94 ? -41.333 6.928 62.801 1.00 72.62 94 THR A CA 1
ATOM 762 C C . THR A 1 94 ? -42.599 7.763 63.009 1.00 72.62 94 THR A C 1
ATOM 764 O O . THR A 1 94 ? -42.669 8.576 63.929 1.00 72.62 94 THR A O 1
ATOM 767 N N . VAL A 1 95 ? -43.615 7.573 62.163 1.00 76.31 95 VAL A N 1
ATOM 768 C CA . VAL A 1 95 ? -44.874 8.342 62.193 1.00 76.31 95 VAL A CA 1
ATOM 769 C C . VAL A 1 95 ? -45.951 7.639 63.033 1.00 76.31 95 VAL A C 1
ATOM 771 O O . VAL A 1 95 ? -46.921 8.274 63.454 1.00 76.31 95 VAL A O 1
ATOM 774 N N . GLY A 1 96 ? -45.799 6.337 63.306 1.00 69.75 96 GLY A N 1
ATOM 775 C CA . GLY A 1 96 ? -46.756 5.544 64.088 1.00 69.75 96 GLY A CA 1
ATOM 776 C C . GLY A 1 96 ? -48.084 5.289 63.365 1.00 69.75 96 GLY A C 1
ATOM 777 O O . GLY A 1 96 ? -49.091 4.982 64.004 1.00 69.75 96 GLY A O 1
ATOM 778 N N . LYS A 1 97 ? -48.110 5.446 62.037 1.00 74.50 97 LYS A N 1
ATOM 779 C CA . LYS A 1 97 ? -49.272 5.229 61.166 1.00 74.50 97 LYS A CA 1
ATOM 780 C C . LYS A 1 97 ? -48.893 4.266 60.050 1.00 74.50 97 LYS A C 1
ATOM 782 O O . LYS A 1 97 ? -47.777 4.342 59.553 1.00 74.50 97 LYS A O 1
ATOM 787 N N . LYS A 1 98 ? -49.832 3.406 59.646 1.00 71.88 98 LYS A N 1
ATOM 788 C CA . LYS A 1 98 ? -49.644 2.538 58.479 1.00 71.88 98 LYS A CA 1
ATOM 789 C C . LYS A 1 98 ? -49.734 3.347 57.193 1.00 71.88 98 LYS A C 1
ATOM 791 O O . LYS A 1 98 ? -50.699 4.097 57.022 1.00 71.88 98 LYS A O 1
ATOM 796 N N . PHE A 1 99 ? -48.760 3.171 56.312 1.00 72.75 99 PHE A N 1
ATOM 797 C CA . PHE A 1 99 ? -48.775 3.750 54.973 1.00 72.75 99 PHE A CA 1
ATOM 798 C C . PHE A 1 99 ? -49.354 2.720 53.986 1.00 72.75 99 PHE A C 1
ATOM 800 O O . PHE A 1 99 ? -49.202 1.516 54.191 1.00 72.75 99 PHE A O 1
ATOM 807 N N . PRO A 1 100 ? -50.089 3.144 52.943 1.00 72.56 100 PRO A N 1
ATOM 808 C CA . PRO A 1 100 ? -50.497 2.228 51.880 1.00 72.56 100 PRO A CA 1
ATOM 809 C C . PRO A 1 100 ? -49.260 1.698 51.137 1.00 72.56 100 PRO A C 1
ATOM 811 O O . PRO A 1 100 ? -48.314 2.449 50.928 1.00 72.56 100 PRO A O 1
ATOM 814 N N . GLU A 1 101 ? -49.284 0.441 50.675 1.00 66.50 101 GLU A N 1
ATOM 815 C CA . GLU A 1 101 ? -48.159 -0.180 49.935 1.00 66.50 101 GLU A CA 1
ATOM 816 C C . GLU A 1 101 ? -47.790 0.564 48.637 1.00 66.50 101 GLU A C 1
ATOM 818 O O . GLU A 1 101 ? -46.706 0.376 48.116 1.00 66.50 101 GLU A O 1
ATOM 823 N N . ASN A 1 102 ? -48.651 1.454 48.135 1.00 69.19 102 ASN A N 1
ATOM 824 C CA . ASN A 1 102 ? -48.386 2.282 46.952 1.00 69.19 102 ASN A CA 1
ATOM 825 C C . ASN A 1 102 ? -47.992 3.728 47.317 1.00 69.19 102 ASN A C 1
ATOM 827 O O . ASN A 1 102 ? -48.214 4.645 46.523 1.00 69.19 102 ASN A O 1
ATOM 831 N N . ALA A 1 103 ? -47.524 3.970 48.544 1.00 73.12 103 ALA A N 1
ATOM 832 C CA . ALA A 1 103 ? -47.084 5.293 48.976 1.00 73.12 103 ALA A CA 1
ATOM 833 C C . ALA A 1 103 ? -45.878 5.772 48.152 1.00 73.12 103 ALA A C 1
ATOM 835 O O . ALA A 1 103 ? -45.043 4.976 47.726 1.00 73.12 103 ALA A O 1
ATOM 836 N N . SER A 1 104 ? -45.791 7.085 47.932 1.00 82.00 104 SER A N 1
ATOM 837 C CA . SER A 1 104 ? -44.700 7.686 47.165 1.00 82.00 104 SER A CA 1
ATOM 838 C C . SER A 1 104 ? -43.369 7.538 47.908 1.00 82.00 104 SER A C 1
ATOM 840 O O . SER A 1 104 ? -43.223 8.024 49.033 1.00 82.00 104 SER A O 1
ATOM 842 N N . ASP A 1 105 ? -42.373 6.928 47.260 1.00 80.69 105 ASP A N 1
ATOM 843 C CA . ASP A 1 105 ? -41.010 6.800 47.798 1.00 80.69 105 ASP A CA 1
ATOM 844 C C . ASP A 1 105 ? -40.401 8.147 48.171 1.00 80.69 105 ASP A C 1
ATOM 846 O O . ASP A 1 105 ? -39.647 8.249 49.136 1.00 80.69 105 ASP A O 1
ATOM 850 N N . GLN A 1 106 ? -40.765 9.198 47.438 1.00 77.94 106 GLN A N 1
ATOM 851 C CA . GLN A 1 106 ? -40.248 10.538 47.660 1.00 77.94 106 GLN A CA 1
ATOM 852 C C . GLN A 1 106 ? -40.745 11.135 48.983 1.00 77.94 106 GLN A C 1
ATOM 854 O O . GLN A 1 106 ? -39.956 11.706 49.731 1.00 77.94 106 GLN A O 1
ATOM 859 N N . GLU A 1 107 ? -42.017 10.923 49.322 1.00 78.50 107 GLU A N 1
ATOM 860 C CA . GLU A 1 107 ? -42.596 11.373 50.595 1.00 78.50 107 GLU A CA 1
ATOM 861 C C . GLU A 1 107 ? -41.993 10.605 51.782 1.00 78.50 107 GLU A C 1
ATOM 863 O O . GLU A 1 107 ? -41.679 11.185 52.823 1.00 78.50 107 GLU A O 1
ATOM 868 N N . MET A 1 108 ? -41.775 9.294 51.628 1.00 81.75 108 MET A N 1
ATOM 869 C CA . MET A 1 108 ? -41.149 8.475 52.672 1.00 81.75 108 MET A CA 1
ATOM 870 C C . MET A 1 108 ? -39.671 8.822 52.874 1.00 81.75 108 MET A C 1
ATOM 872 O O . MET A 1 108 ? -39.188 8.841 54.009 1.00 81.75 108 MET A O 1
ATOM 876 N N . LEU A 1 109 ? -38.954 9.139 51.795 1.00 80.38 109 LEU A N 1
ATOM 877 C CA . LEU A 1 109 ? -37.559 9.562 51.854 1.00 80.38 109 LEU A CA 1
ATOM 878 C C . LEU A 1 109 ? -37.409 10.921 52.555 1.00 80.38 109 LEU A C 1
ATOM 880 O O . LEU A 1 109 ? -36.480 11.091 53.342 1.00 80.38 109 LEU A O 1
ATOM 884 N N . GLU A 1 110 ? -38.335 11.863 52.356 1.00 81.88 110 GLU A N 1
ATOM 885 C CA . GLU A 1 110 ? -38.353 13.136 53.096 1.00 81.88 110 GLU A CA 1
ATOM 886 C C . GLU A 1 110 ? -38.493 12.922 54.610 1.00 81.88 110 GLU A C 1
ATOM 888 O O . GLU A 1 110 ? -37.785 13.554 55.398 1.00 81.88 110 GLU A O 1
ATOM 893 N N . ILE A 1 111 ? -39.336 11.976 55.037 1.00 80.56 111 ILE A N 1
ATOM 894 C CA . ILE A 1 111 ? -39.480 11.606 56.456 1.00 80.56 111 ILE A CA 1
ATOM 895 C C . ILE A 1 111 ? -38.162 11.042 57.010 1.00 80.56 111 ILE A C 1
ATOM 897 O O . ILE A 1 111 ? -37.747 11.404 58.117 1.00 80.56 111 ILE A O 1
ATOM 901 N N . VAL A 1 112 ? -37.476 10.188 56.240 1.00 80.38 112 VAL A N 1
ATOM 902 C CA . VAL A 1 112 ? -36.149 9.660 56.601 1.00 80.38 112 VAL A CA 1
ATOM 903 C C . VAL A 1 112 ? -35.130 10.791 56.727 1.00 80.38 112 VAL A C 1
ATOM 905 O O . VAL A 1 112 ? -34.386 10.825 57.707 1.00 80.38 112 VAL A O 1
ATOM 908 N N . MET A 1 113 ? -35.116 11.736 55.783 1.00 81.12 113 MET A N 1
ATOM 909 C CA . MET A 1 113 ? -34.197 12.879 55.776 1.00 81.12 113 MET A CA 1
ATOM 910 C C . MET A 1 113 ? -34.419 13.812 56.969 1.00 81.12 113 MET A C 1
ATOM 912 O O . MET A 1 113 ? -33.455 14.190 57.633 1.00 81.12 113 MET A O 1
ATOM 916 N N . LEU A 1 114 ? -35.675 14.111 57.312 1.00 81.56 114 LEU A N 1
ATOM 917 C CA . LEU A 1 114 ? -36.017 14.919 58.486 1.00 81.56 114 LEU A CA 1
ATOM 918 C C . LEU A 1 114 ? -35.570 14.253 59.794 1.00 81.56 114 LEU A C 1
ATOM 920 O O . LEU A 1 114 ? -35.076 14.922 60.708 1.00 81.56 114 LEU A O 1
ATOM 924 N N . ARG A 1 115 ? -35.730 12.927 59.909 1.00 76.25 115 ARG A N 1
ATOM 925 C CA . ARG A 1 115 ? -35.283 12.190 61.099 1.00 76.25 115 ARG A CA 1
ATOM 926 C C . ARG A 1 115 ? -33.762 12.116 61.174 1.00 76.25 115 ARG A C 1
ATOM 928 O O . ARG A 1 115 ? -33.207 12.332 62.250 1.00 76.25 115 ARG A O 1
ATOM 935 N N . TYR A 1 116 ? -33.117 11.864 60.039 1.00 75.31 116 TYR A N 1
ATOM 936 C CA . TYR A 1 116 ? -31.668 11.856 59.891 1.00 75.31 116 TYR A CA 1
ATOM 937 C C . TYR A 1 116 ? -31.051 13.186 60.330 1.00 75.31 116 TYR A C 1
ATOM 939 O O . TYR A 1 116 ? -30.196 13.191 61.209 1.00 75.31 116 TYR A O 1
ATOM 947 N N . GLU A 1 117 ? -31.530 14.314 59.800 1.00 78.69 117 GLU A N 1
ATOM 948 C CA . GLU A 1 117 ? -31.019 15.650 60.132 1.00 78.69 117 GLU A CA 1
ATOM 949 C C . GLU A 1 117 ? -31.150 15.952 61.631 1.00 78.69 117 GLU A C 1
ATOM 951 O O . GLU A 1 117 ? -30.205 16.416 62.272 1.00 78.69 117 GLU A O 1
ATOM 956 N N . LYS A 1 118 ? -32.293 15.593 62.227 1.00 78.56 118 LYS A N 1
ATOM 957 C CA . LYS A 1 118 ? -32.544 15.768 63.661 1.00 78.56 118 LYS A CA 1
ATOM 958 C C . LYS A 1 118 ? -31.608 14.934 64.541 1.00 78.56 118 LYS A C 1
ATOM 960 O O . LYS A 1 118 ? -31.199 15.404 65.601 1.00 78.56 118 LYS A O 1
ATOM 965 N N . GLU A 1 119 ? -31.290 13.701 64.152 1.00 69.94 119 GLU A N 1
ATOM 966 C CA . GLU A 1 119 ? -30.399 12.828 64.931 1.00 69.94 119 GLU A CA 1
ATOM 967 C C . GLU A 1 119 ? -28.915 13.083 64.682 1.00 69.94 119 GLU A C 1
ATOM 969 O O . GLU A 1 119 ? -28.095 12.849 65.572 1.00 69.94 119 GLU A O 1
ATOM 974 N N . LEU A 1 120 ? -28.565 13.637 63.523 1.00 74.00 120 LEU A N 1
ATOM 975 C CA . LEU A 1 120 ? -27.201 14.044 63.200 1.00 74.00 120 LEU A CA 1
ATOM 976 C C . LEU A 1 120 ? -26.702 15.177 64.110 1.00 74.00 120 LEU A C 1
ATOM 978 O O . LEU A 1 120 ? -25.506 15.272 64.377 1.00 74.00 120 LEU A O 1
ATOM 982 N N . MET A 1 121 ? -27.618 15.974 64.670 1.00 76.94 121 MET A N 1
ATOM 983 C CA . MET A 1 121 ? -27.315 16.982 65.696 1.00 76.94 121 MET A CA 1
ATOM 984 C C . MET A 1 121 ? -26.828 16.363 67.022 1.00 76.94 121 MET A C 1
ATOM 986 O O . MET A 1 121 ? -26.142 17.032 67.799 1.00 76.94 121 MET A O 1
ATOM 990 N N . HIS A 1 122 ? -27.130 15.083 67.282 1.00 74.56 122 HIS A N 1
ATOM 991 C CA . HIS A 1 122 ? -26.701 14.339 68.474 1.00 74.56 122 HIS A CA 1
ATOM 992 C C . HIS A 1 122 ? -26.154 12.943 68.108 1.00 74.56 122 HIS A C 1
ATOM 994 O O . HIS A 1 122 ? -26.743 11.916 68.464 1.00 74.56 122 HIS A O 1
ATOM 1000 N N . PRO A 1 123 ? -24.980 12.877 67.454 1.00 65.25 123 PRO A N 1
ATOM 1001 C CA . PRO A 1 123 ? -24.521 11.684 66.741 1.00 65.25 123 PRO A CA 1
ATOM 1002 C C . PRO A 1 123 ? -24.273 10.475 67.653 1.00 65.25 123 PRO A C 1
ATOM 1004 O O . PRO A 1 123 ? -24.628 9.356 67.300 1.00 65.25 123 PRO A O 1
ATOM 1007 N N . ILE A 1 124 ? -23.717 10.679 68.853 1.00 70.19 124 ILE A N 1
ATOM 1008 C CA . ILE A 1 124 ? -23.400 9.579 69.786 1.00 70.19 124 ILE A CA 1
ATOM 1009 C C . ILE A 1 124 ? -24.681 8.977 70.392 1.00 70.19 124 ILE A C 1
ATOM 1011 O O . ILE A 1 124 ? -24.779 7.762 70.554 1.00 70.19 124 ILE A O 1
ATOM 1015 N N . GLN A 1 125 ? -25.679 9.814 70.693 1.00 67.00 125 GLN A N 1
ATOM 1016 C CA . GLN A 1 125 ? -26.959 9.366 71.254 1.00 67.00 125 GLN A CA 1
ATOM 1017 C C . GLN A 1 125 ? -27.848 8.711 70.185 1.00 67.00 125 GLN A C 1
ATOM 1019 O O . GLN A 1 125 ? -28.445 7.671 70.455 1.00 67.00 125 GLN A O 1
ATOM 1024 N N . GLY A 1 126 ? -27.881 9.256 68.963 1.00 68.19 126 GLY A N 1
ATOM 1025 C CA . GLY A 1 126 ? -28.642 8.692 67.840 1.00 68.19 126 GLY A CA 1
ATOM 1026 C C . GLY A 1 126 ? -28.105 7.341 67.355 1.00 68.19 126 GLY A C 1
ATOM 1027 O O . GLY A 1 126 ? -28.880 6.438 67.043 1.00 68.19 126 GLY A O 1
ATOM 1028 N N . LEU A 1 127 ? -26.779 7.151 67.361 1.00 71.00 127 LEU A N 1
ATOM 1029 C CA . LEU A 1 127 ? -26.158 5.862 67.027 1.00 71.00 127 LEU A CA 1
ATOM 1030 C C . LEU A 1 127 ? -26.478 4.769 68.055 1.00 71.00 127 LEU A C 1
ATOM 1032 O O . LEU A 1 127 ? -26.756 3.639 67.661 1.00 71.00 127 LEU A O 1
ATOM 1036 N N . MET A 1 128 ? -26.492 5.093 69.355 1.00 68.06 128 MET A N 1
ATOM 1037 C CA . MET A 1 128 ? -26.896 4.138 70.399 1.00 68.06 128 MET A CA 1
ATOM 1038 C C . MET A 1 128 ? -28.407 3.858 70.407 1.00 68.06 128 MET A C 1
ATOM 1040 O O . MET A 1 128 ? -28.813 2.759 70.775 1.00 68.06 128 MET A O 1
ATOM 1044 N N . GLY A 1 129 ? -29.230 4.821 69.974 1.00 70.25 129 GLY A N 1
ATOM 1045 C CA . GLY A 1 129 ? -30.682 4.668 69.817 1.00 70.25 129 GLY A CA 1
ATOM 1046 C C . GLY A 1 129 ? -31.116 3.867 68.580 1.00 70.25 129 GLY A C 1
ATOM 1047 O O . GLY A 1 129 ? -32.270 3.460 68.493 1.00 70.25 129 GLY A O 1
ATOM 1048 N N . GLY A 1 130 ? -30.208 3.609 67.631 1.00 69.94 130 GLY A N 1
ATOM 1049 C CA . GLY A 1 130 ? -30.429 2.740 66.466 1.00 69.94 130 GLY A CA 1
ATOM 1050 C C . GLY A 1 130 ? -31.179 3.372 65.282 1.00 69.94 130 GLY A C 1
ATOM 1051 O O . GLY A 1 130 ? -31.097 2.848 64.170 1.00 69.94 130 GLY A O 1
ATOM 1052 N N . GLU A 1 131 ? -31.858 4.504 65.469 1.00 71.62 131 GLU A N 1
ATOM 1053 C CA . GLU A 1 131 ? -32.584 5.220 64.405 1.00 71.62 131 GLU A CA 1
ATOM 1054 C C . GLU A 1 131 ? -31.629 5.910 63.404 1.00 71.62 131 GLU A C 1
ATOM 1056 O O . GLU A 1 131 ? -31.853 5.849 62.188 1.00 71.62 131 GLU A O 1
ATOM 1061 N N . LEU A 1 132 ? -30.485 6.427 63.873 1.00 73.88 132 LEU A N 1
ATOM 1062 C CA . LEU A 1 132 ? -29.465 7.061 63.028 1.00 73.88 132 LEU A CA 1
ATOM 1063 C C . LEU A 1 132 ? -28.738 6.019 62.173 1.00 73.88 132 LEU A C 1
ATOM 1065 O O . LEU A 1 132 ? -28.464 6.238 60.997 1.00 73.88 132 LEU A O 1
ATOM 1069 N N . ALA A 1 133 ? -28.477 4.841 62.745 1.00 75.06 133 ALA A N 1
ATOM 1070 C CA . ALA A 1 133 ? -27.880 3.726 62.016 1.00 75.06 133 ALA A CA 1
ATOM 1071 C C . ALA A 1 133 ? -28.805 3.218 60.895 1.00 75.06 133 ALA A C 1
ATOM 1073 O O . ALA A 1 133 ? -28.332 2.909 59.803 1.00 75.06 133 ALA A O 1
ATOM 1074 N N . ARG A 1 134 ? -30.125 3.169 61.135 1.00 74.25 134 ARG A N 1
ATOM 1075 C CA . ARG A 1 134 ? -31.117 2.780 60.118 1.00 74.25 134 ARG A CA 1
ATOM 1076 C C . ARG A 1 134 ? -31.260 3.820 59.008 1.00 74.25 134 ARG A C 1
ATOM 1078 O O . ARG A 1 134 ? -31.269 3.436 57.844 1.00 74.25 134 ARG A O 1
ATOM 1085 N N . SER A 1 135 ? -31.329 5.109 59.339 1.00 74.31 135 SER A N 1
ATOM 1086 C CA . SER A 1 135 ? -31.421 6.177 58.327 1.00 74.31 135 SER A CA 1
ATOM 1087 C C . SER A 1 135 ? -30.162 6.271 57.454 1.00 74.31 135 SER A C 1
ATOM 1089 O O . SER A 1 135 ? -30.272 6.441 56.241 1.00 74.31 135 SER A O 1
ATOM 1091 N N . LEU A 1 136 ? -28.976 6.051 58.031 1.00 78.25 136 LEU A N 1
ATOM 1092 C CA . LEU A 1 136 ? -27.729 5.906 57.272 1.00 78.25 136 LEU A CA 1
ATOM 1093 C C . LEU A 1 136 ? -27.758 4.692 56.334 1.00 78.25 136 LEU A C 1
ATOM 1095 O O . LEU A 1 136 ? -27.350 4.801 55.180 1.00 78.25 136 LEU A O 1
ATOM 1099 N N . LEU A 1 137 ? -28.265 3.545 56.796 1.00 83.25 137 LEU A N 1
ATOM 1100 C CA . LEU A 1 137 ? -28.383 2.344 55.964 1.00 83.25 137 LEU A CA 1
ATOM 1101 C C . LEU A 1 137 ? -29.319 2.574 54.765 1.00 83.25 137 LEU A C 1
ATOM 1103 O O . LEU A 1 137 ? -28.997 2.164 53.651 1.00 83.25 137 LEU A O 1
ATOM 1107 N N . ILE A 1 138 ? -30.436 3.279 54.982 1.00 81.44 138 ILE A N 1
ATOM 1108 C CA . ILE A 1 138 ? -31.381 3.672 53.925 1.00 81.44 138 ILE A CA 1
ATOM 1109 C C . ILE A 1 138 ? -30.697 4.573 52.893 1.00 81.44 138 ILE A C 1
ATOM 1111 O O . ILE A 1 138 ? -30.826 4.331 51.696 1.00 81.44 138 ILE A O 1
ATOM 1115 N N . GLN A 1 139 ? -29.924 5.573 53.326 1.00 79.50 139 GLN A N 1
ATOM 1116 C CA . GLN A 1 139 ? -29.195 6.448 52.400 1.00 79.50 139 GLN A CA 1
ATOM 1117 C C . GLN A 1 139 ? -28.147 5.695 51.582 1.00 79.50 139 GLN A C 1
ATOM 1119 O O . GLN A 1 139 ? -28.019 5.940 50.385 1.00 79.50 139 GLN A O 1
ATOM 1124 N N . VAL A 1 140 ? -27.429 4.748 52.191 1.00 84.88 140 VAL A N 1
ATOM 1125 C CA . VAL A 1 140 ? -26.478 3.899 51.458 1.00 84.88 140 VAL A CA 1
ATOM 1126 C C . VAL A 1 140 ? -27.200 3.056 50.402 1.00 84.88 140 VAL A C 1
ATOM 1128 O O . VAL A 1 140 ? -26.690 2.905 49.294 1.00 84.88 140 VAL A O 1
ATOM 1131 N N . GLN A 1 141 ? -28.398 2.543 50.701 1.00 80.44 141 GLN A N 1
ATOM 1132 C CA . GLN A 1 141 ? -29.199 1.809 49.717 1.00 80.44 141 GLN A CA 1
ATOM 1133 C C . GLN A 1 141 ? -29.759 2.707 48.611 1.00 80.44 141 GLN A C 1
ATOM 1135 O O . GLN A 1 141 ? -29.741 2.301 47.452 1.00 80.44 141 GLN A O 1
ATOM 1140 N N . LYS A 1 142 ? -30.189 3.933 48.933 1.00 85.31 142 LYS A N 1
ATOM 1141 C CA . LYS A 1 142 ? -30.617 4.911 47.924 1.00 85.31 142 LYS A CA 1
ATOM 1142 C C . LYS A 1 142 ? -29.463 5.298 46.998 1.00 85.31 142 LYS A C 1
ATOM 1144 O O . LYS A 1 142 ? -29.623 5.248 45.787 1.00 85.31 142 LYS A O 1
ATOM 1149 N N . LEU A 1 143 ? -28.283 5.569 47.556 1.00 82.31 143 LEU A N 1
ATOM 1150 C CA . LEU A 1 143 ? -27.078 5.855 46.777 1.00 82.31 143 LEU A CA 1
ATOM 1151 C C . LEU A 1 143 ? -26.706 4.689 45.855 1.00 82.31 143 LEU A C 1
ATOM 1153 O O . LEU A 1 143 ? -26.324 4.906 44.710 1.00 82.31 143 LEU A O 1
ATOM 1157 N N . LYS A 1 144 ? -26.819 3.449 46.343 1.00 83.94 144 LYS A N 1
ATOM 1158 C CA . LYS A 1 144 ? -26.590 2.260 45.520 1.00 83.94 144 LYS A CA 1
ATOM 1159 C C . LYS A 1 144 ? -27.567 2.214 44.337 1.00 83.94 144 LYS A C 1
ATOM 1161 O O . LYS A 1 144 ? -27.115 2.020 43.216 1.00 83.94 144 LYS A O 1
ATOM 1166 N N . LEU A 1 145 ? -28.862 2.428 44.582 1.00 84.56 145 LEU A N 1
ATOM 1167 C CA . LEU A 1 145 ? -29.882 2.453 43.530 1.00 84.56 145 LEU A CA 1
ATOM 1168 C C . LEU A 1 145 ? -29.600 3.545 42.486 1.00 84.56 145 LEU A C 1
ATOM 1170 O O . LEU A 1 145 ? -29.649 3.266 41.295 1.00 84.56 145 LEU A O 1
ATOM 1174 N N . ASP A 1 146 ? -29.236 4.753 42.928 1.00 83.94 146 ASP A N 1
ATOM 1175 C CA . ASP A 1 146 ? -28.917 5.873 42.031 1.00 83.94 146 ASP A CA 1
ATOM 1176 C C . ASP A 1 146 ? -27.692 5.569 41.146 1.00 83.94 146 ASP A C 1
ATOM 1178 O O . ASP A 1 146 ? -27.646 5.950 39.976 1.00 83.94 146 ASP A O 1
ATOM 1182 N N . ILE A 1 147 ? -26.701 4.844 41.681 1.00 78.94 147 ILE A N 1
ATOM 1183 C CA . ILE A 1 147 ? -25.538 4.376 40.912 1.00 78.94 147 ILE A CA 1
ATOM 1184 C C . ILE A 1 147 ? -25.945 3.313 39.885 1.00 78.94 147 ILE A C 1
ATOM 1186 O O . ILE A 1 147 ? -25.482 3.376 38.746 1.00 78.94 147 ILE A O 1
ATOM 1190 N N . GLU A 1 148 ? -26.778 2.340 40.266 1.00 79.25 148 GLU A N 1
ATOM 1191 C CA . GLU A 1 148 ? -27.236 1.288 39.348 1.00 79.25 148 GLU A CA 1
ATOM 1192 C C . GLU A 1 148 ? -28.113 1.869 38.217 1.00 79.25 148 GLU A C 1
ATOM 1194 O O . GLU A 1 148 ? -27.957 1.492 37.056 1.00 79.25 148 GLU A O 1
ATOM 1199 N N . GLU A 1 149 ? -28.969 2.855 38.506 1.00 81.75 149 GLU A N 1
ATOM 1200 C CA . GLU A 1 149 ? -29.769 3.562 37.493 1.00 81.75 149 GLU A CA 1
ATOM 1201 C C . GLU A 1 149 ? -28.887 4.372 36.525 1.00 81.75 149 GLU A C 1
ATOM 1203 O O . GLU A 1 149 ? -29.028 4.255 35.304 1.00 81.75 149 GLU A O 1
ATOM 1208 N N . ALA A 1 150 ? -27.898 5.109 37.040 1.00 79.56 150 ALA A N 1
ATOM 1209 C CA . ALA A 1 150 ? -26.924 5.812 36.204 1.00 79.56 150 ALA A CA 1
ATOM 1210 C C . ALA A 1 150 ? -26.090 4.849 35.333 1.00 79.56 150 ALA A C 1
ATOM 1212 O O . ALA A 1 150 ? -25.704 5.188 34.210 1.00 79.56 150 ALA A O 1
ATOM 1213 N N . MET A 1 151 ? -25.815 3.634 35.818 1.00 77.19 151 MET A N 1
ATOM 1214 C CA . MET A 1 151 ? -25.093 2.609 35.059 1.00 77.19 151 MET A CA 1
ATOM 1215 C C . MET A 1 151 ? -25.915 2.101 33.863 1.00 77.19 151 MET A C 1
ATOM 1217 O O . MET A 1 151 ? -25.362 1.948 32.768 1.00 77.19 151 MET A O 1
ATOM 1221 N N . LEU A 1 152 ? -27.238 1.963 34.021 1.00 77.44 152 LEU A N 1
ATOM 1222 C CA . LEU A 1 152 ? -28.159 1.639 32.926 1.00 77.44 152 LEU A CA 1
ATOM 1223 C C . LEU A 1 152 ? -28.208 2.735 31.848 1.00 77.44 152 LEU A C 1
ATOM 1225 O O . LEU A 1 152 ? -28.199 2.421 30.654 1.00 77.44 152 LEU A O 1
ATOM 1229 N N . GLU A 1 153 ? -28.241 4.011 32.240 1.00 77.56 153 GLU A N 1
ATOM 1230 C CA . GLU A 1 153 ? -28.209 5.135 31.291 1.00 77.56 153 GLU A CA 1
ATOM 1231 C C . GLU A 1 153 ? -26.889 5.180 30.506 1.00 77.56 153 GLU A C 1
ATOM 1233 O O . GLU A 1 153 ? -26.880 5.366 29.283 1.00 77.56 153 GLU A O 1
ATOM 1238 N N . LEU A 1 154 ? -25.764 4.944 31.189 1.00 74.50 154 LEU A N 1
ATOM 1239 C CA . LEU A 1 154 ? -24.449 4.862 30.558 1.00 74.50 154 LEU A CA 1
ATOM 1240 C C . LEU A 1 154 ? -24.358 3.710 29.548 1.00 74.50 154 LEU A C 1
ATOM 1242 O O . LEU A 1 154 ? -23.778 3.905 28.477 1.00 74.50 154 LEU A O 1
ATOM 1246 N N . ASP A 1 155 ? -24.944 2.539 29.829 1.00 75.19 155 ASP A N 1
ATOM 1247 C CA . ASP A 1 155 ? -24.990 1.433 28.857 1.00 75.19 155 ASP A CA 1
ATOM 1248 C C . ASP A 1 155 ? -25.750 1.839 27.586 1.00 75.19 155 ASP A C 1
ATOM 1250 O O . ASP A 1 155 ? -25.332 1.538 26.465 1.00 75.19 155 ASP A O 1
ATOM 1254 N N . GLN A 1 156 ? -26.827 2.610 27.740 1.00 74.19 156 GLN A N 1
ATOM 1255 C CA . GLN A 1 156 ? -27.628 3.099 26.622 1.00 74.19 156 GLN A CA 1
ATOM 1256 C C . GLN A 1 156 ? -26.857 4.103 25.746 1.00 74.19 156 GLN A C 1
ATOM 1258 O O . GLN A 1 156 ? -26.903 4.013 24.515 1.00 74.19 156 GLN A O 1
ATOM 1263 N N . ILE A 1 157 ? -26.091 5.011 26.360 1.00 73.06 157 ILE A N 1
ATOM 1264 C CA . ILE A 1 157 ? -25.211 5.964 25.658 1.00 73.06 157 ILE A CA 1
ATOM 1265 C C . ILE A 1 157 ? -24.059 5.239 24.949 1.00 73.06 157 ILE A C 1
ATOM 1267 O O . ILE A 1 157 ? -23.679 5.600 23.829 1.00 73.06 157 ILE A O 1
ATOM 1271 N N . LEU A 1 158 ? -23.496 4.206 25.577 1.00 69.69 158 LEU A N 1
ATOM 1272 C CA . LEU A 1 158 ? -22.428 3.404 24.984 1.00 69.69 158 LEU A CA 1
ATOM 1273 C C . LEU A 1 158 ? -22.936 2.572 23.805 1.00 69.69 158 LEU A C 1
ATOM 1275 O O . LEU A 1 158 ? -22.282 2.572 22.764 1.00 69.69 158 LEU A O 1
ATOM 1279 N N . ARG A 1 159 ? -24.122 1.956 23.902 1.00 70.75 159 ARG A N 1
ATOM 1280 C CA . ARG A 1 159 ? -24.777 1.282 22.764 1.00 70.75 159 ARG A CA 1
ATOM 1281 C C . ARG A 1 159 ? -25.038 2.227 21.602 1.00 70.75 159 ARG A C 1
ATOM 1283 O O . ARG A 1 159 ? -24.800 1.864 20.455 1.00 70.75 159 ARG A O 1
ATOM 1290 N N . ALA A 1 160 ? -25.479 3.454 21.880 1.00 74.25 160 ALA A N 1
ATOM 1291 C CA . ALA A 1 160 ? -25.681 4.455 20.835 1.00 74.25 160 ALA A CA 1
ATOM 1292 C C . ALA A 1 160 ? -24.379 4.783 20.072 1.00 74.25 160 ALA A C 1
ATOM 1294 O O . ALA A 1 160 ? -24.431 5.152 18.900 1.00 74.25 160 ALA A O 1
ATOM 1295 N N . ASN A 1 161 ? -23.214 4.596 20.706 1.00 77.44 161 ASN A N 1
ATOM 1296 C CA . ASN A 1 161 ? -21.890 4.824 20.122 1.00 77.44 161 ASN A CA 1
ATOM 1297 C C . ASN A 1 161 ? -21.140 3.543 19.724 1.00 77.44 161 ASN A C 1
ATOM 1299 O O . ASN A 1 161 ? -20.024 3.628 19.207 1.00 77.44 161 ASN A O 1
ATOM 1303 N N . GLU A 1 162 ? -21.730 2.364 19.918 1.00 77.44 162 GLU A N 1
ATOM 1304 C CA . GLU A 1 162 ? -21.096 1.071 19.640 1.00 77.44 162 GLU A CA 1
ATOM 1305 C C . GLU A 1 162 ? -20.624 0.982 18.184 1.00 77.44 162 GLU A C 1
ATOM 1307 O O . GLU A 1 162 ? -19.488 0.590 17.915 1.00 77.44 162 GLU A O 1
ATOM 1312 N N . ILE A 1 163 ? -21.454 1.448 17.246 1.00 72.88 163 ILE A N 1
ATOM 1313 C CA . ILE A 1 163 ? -21.123 1.470 15.816 1.00 72.88 163 ILE A CA 1
ATOM 1314 C C . ILE A 1 163 ? -19.901 2.360 15.545 1.00 72.88 163 ILE A C 1
ATOM 1316 O O . ILE A 1 163 ? -19.028 1.975 14.768 1.00 72.88 163 ILE A O 1
ATOM 1320 N N . ASN A 1 164 ? -19.787 3.516 16.208 1.00 74.81 164 ASN A N 1
ATOM 1321 C CA . ASN A 1 164 ? -18.633 4.403 16.039 1.00 74.81 164 ASN A CA 1
ATOM 1322 C C . ASN A 1 164 ? -17.339 3.750 16.538 1.00 74.81 164 ASN A C 1
ATOM 1324 O O . ASN A 1 164 ? -16.317 3.834 15.857 1.00 74.81 164 ASN A O 1
ATOM 1328 N N . PHE A 1 165 ? -17.376 3.059 17.680 1.00 77.31 165 PHE A N 1
ATOM 1329 C CA . PHE A 1 165 ? -16.211 2.331 18.189 1.00 77.31 165 PHE A CA 1
ATOM 1330 C C . PHE A 1 165 ? -15.847 1.127 17.316 1.00 77.31 165 PHE A C 1
ATOM 1332 O O . PHE A 1 165 ? -14.665 0.905 17.054 1.00 77.31 165 PHE A O 1
ATOM 1339 N N . ALA A 1 166 ? -16.837 0.393 16.805 1.00 73.94 166 ALA A N 1
ATOM 1340 C CA . ALA A 1 166 ? -16.611 -0.711 15.876 1.00 73.94 166 ALA A CA 1
ATOM 1341 C C . ALA A 1 166 ? -15.956 -0.231 14.568 1.00 73.94 166 ALA A C 1
ATOM 1343 O O . ALA A 1 166 ? -15.002 -0.845 14.088 1.00 73.94 166 ALA A O 1
ATOM 1344 N N . ILE A 1 167 ? -16.410 0.902 14.018 1.00 75.00 167 ILE A N 1
ATOM 1345 C CA . ILE A 1 167 ? -15.794 1.533 12.841 1.00 75.00 167 ILE A CA 1
ATOM 1346 C C . ILE A 1 167 ? -14.364 1.979 13.163 1.00 75.00 167 ILE A C 1
ATOM 1348 O O . ILE A 1 167 ? -13.449 1.691 12.392 1.00 75.00 167 ILE A O 1
ATOM 1352 N N . LEU A 1 168 ? -14.152 2.634 14.307 1.00 77.75 168 LEU A N 1
ATOM 1353 C CA . LEU A 1 168 ? -12.834 3.106 14.734 1.00 77.75 168 LEU A CA 1
ATOM 1354 C C . LEU A 1 168 ? -11.828 1.953 14.880 1.00 77.75 168 LEU A C 1
ATOM 1356 O O . LEU A 1 168 ? -10.690 2.076 14.432 1.00 77.75 168 LEU A O 1
ATOM 1360 N N . ALA A 1 169 ? -12.262 0.816 15.429 1.00 75.81 169 ALA A N 1
ATOM 1361 C CA . ALA A 1 169 ? -11.453 -0.395 15.547 1.00 75.81 169 ALA A CA 1
ATOM 1362 C C . ALA A 1 169 ? -11.164 -1.065 14.187 1.00 75.81 169 ALA A C 1
ATOM 1364 O O . ALA A 1 169 ? -10.121 -1.695 14.019 1.00 75.81 169 ALA A O 1
ATOM 1365 N N . ALA A 1 170 ? -12.055 -0.917 13.199 1.00 76.75 170 ALA A N 1
ATOM 1366 C CA . ALA A 1 170 ? -11.894 -1.486 11.859 1.00 76.75 170 ALA A CA 1
ATOM 1367 C C . ALA A 1 170 ? -11.040 -0.623 10.906 1.00 76.75 170 ALA A C 1
ATOM 1369 O O . AL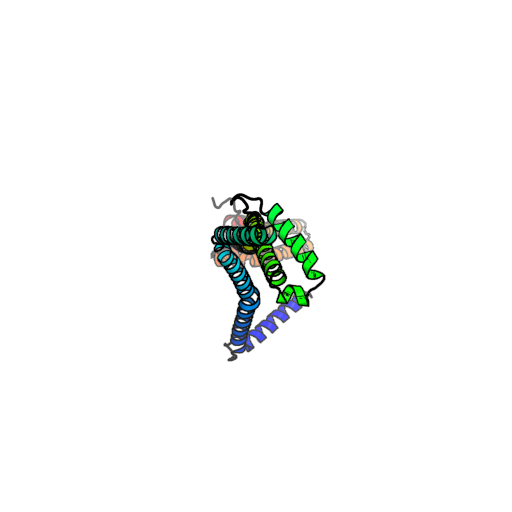A A 1 170 ? -10.505 -1.141 9.920 1.00 76.75 170 ALA A O 1
ATOM 1370 N N . LEU A 1 171 ? -10.877 0.677 11.186 1.00 79.94 171 LEU A N 1
ATOM 1371 C CA . LEU A 1 171 ? -10.115 1.605 10.338 1.00 79.94 171 LEU A CA 1
ATOM 1372 C C . LEU A 1 171 ? -8.675 1.138 10.043 1.00 79.94 171 LEU A C 1
ATOM 1374 O O . LEU A 1 171 ? -8.296 1.152 8.867 1.00 79.94 171 LEU A O 1
ATOM 1378 N N . PRO A 1 172 ? -7.867 0.680 11.023 1.00 80.62 172 PRO A N 1
ATOM 1379 C CA . PRO A 1 172 ? -6.504 0.217 10.753 1.00 80.62 172 PRO A CA 1
ATOM 1380 C C . PRO A 1 172 ? -6.457 -0.953 9.760 1.00 80.62 172 PRO A C 1
ATOM 1382 O O . PRO A 1 172 ? -5.637 -0.958 8.840 1.00 80.62 172 PRO A O 1
ATOM 1385 N N . ALA A 1 173 ? -7.380 -1.912 9.890 1.00 77.88 173 ALA A N 1
ATOM 1386 C CA . ALA A 1 173 ? -7.482 -3.051 8.981 1.00 77.88 173 ALA A CA 1
ATOM 1387 C C . ALA A 1 173 ? -7.869 -2.610 7.558 1.00 77.88 173 ALA A C 1
ATOM 1389 O O . ALA A 1 173 ? -7.311 -3.103 6.574 1.00 77.88 173 ALA A O 1
ATOM 1390 N N . PHE A 1 174 ? -8.771 -1.631 7.440 1.00 82.75 174 PHE A N 1
ATOM 1391 C CA . PHE A 1 174 ? -9.157 -1.058 6.153 1.00 82.75 174 PHE A CA 1
ATOM 1392 C C . PHE A 1 174 ? -7.975 -0.367 5.452 1.00 82.75 174 PHE A C 1
ATOM 1394 O O . PHE A 1 174 ? -7.712 -0.652 4.280 1.00 82.75 174 PHE A O 1
ATOM 1401 N N . PHE A 1 175 ? -7.201 0.464 6.159 1.00 83.50 175 PHE A N 1
ATOM 1402 C CA . PHE A 1 175 ? -6.008 1.110 5.595 1.00 83.50 175 PHE A CA 1
ATOM 1403 C C . PHE A 1 175 ? -4.943 0.100 5.156 1.00 83.50 175 PHE A C 1
ATOM 1405 O O . PHE A 1 175 ? -4.405 0.222 4.053 1.00 83.50 175 PHE A O 1
ATOM 1412 N N . LEU A 1 176 ? -4.679 -0.928 5.968 1.00 84.06 176 LEU A N 1
ATOM 1413 C CA . LEU A 1 176 ? -3.760 -2.009 5.601 1.00 84.06 176 LEU A CA 1
ATOM 1414 C C . LEU A 1 176 ? -4.212 -2.726 4.320 1.00 84.06 176 LEU A C 1
ATOM 1416 O O . LEU A 1 176 ? -3.397 -2.955 3.423 1.00 84.06 176 LEU A O 1
ATOM 1420 N N . SER A 1 177 ? -5.511 -3.014 4.185 1.00 83.44 177 SER A N 1
ATOM 1421 C CA . SER A 1 177 ? -6.063 -3.651 2.982 1.00 83.44 177 SER A CA 1
ATOM 1422 C C . SER A 1 177 ? -5.909 -2.782 1.724 1.00 83.44 177 SER A C 1
ATOM 1424 O O . SER A 1 177 ? -5.558 -3.291 0.657 1.00 83.44 177 SER A O 1
ATOM 1426 N N . LEU A 1 178 ? -6.088 -1.460 1.848 1.00 90.50 178 LEU A N 1
ATOM 1427 C CA . LEU A 1 178 ? -5.892 -0.499 0.760 1.00 90.50 178 LEU A CA 1
ATOM 1428 C C . LEU A 1 178 ? -4.433 -0.443 0.308 1.00 90.50 178 LEU A C 1
ATOM 1430 O O . LEU A 1 178 ? -4.164 -0.467 -0.894 1.00 90.50 178 LEU A O 1
ATOM 1434 N N . ILE A 1 179 ? -3.492 -0.397 1.254 1.00 90.19 179 ILE A N 1
ATOM 1435 C CA . ILE A 1 179 ? -2.055 -0.410 0.952 1.00 90.19 179 ILE A CA 1
ATOM 1436 C C . ILE A 1 179 ? -1.688 -1.699 0.215 1.00 90.19 179 ILE A C 1
ATOM 1438 O O . ILE A 1 179 ? -1.045 -1.642 -0.834 1.00 90.19 179 ILE A O 1
ATOM 1442 N N . LEU A 1 180 ? -2.156 -2.851 0.702 1.00 89.12 180 LEU A N 1
ATOM 1443 C CA . LEU A 1 180 ? -1.915 -4.140 0.057 1.00 89.12 180 LEU A CA 1
ATOM 1444 C C . LEU A 1 180 ? -2.480 -4.167 -1.374 1.00 89.12 180 LEU A C 1
ATOM 1446 O O . LEU A 1 180 ? -1.783 -4.557 -2.311 1.00 89.12 180 LEU A O 1
ATOM 1450 N N . ALA A 1 181 ? -3.707 -3.679 -1.573 1.00 91.75 181 ALA A N 1
ATOM 1451 C CA . ALA A 1 181 ? -4.326 -3.589 -2.893 1.00 91.75 181 ALA A CA 1
ATOM 1452 C C . ALA A 1 181 ? -3.557 -2.653 -3.844 1.00 91.75 181 ALA A C 1
ATOM 1454 O O . ALA A 1 181 ? -3.414 -2.957 -5.032 1.00 91.75 181 ALA A O 1
ATOM 1455 N N . MET A 1 182 ? -3.031 -1.530 -3.342 1.00 90.56 182 MET A N 1
ATOM 1456 C CA . MET A 1 182 ? -2.183 -0.626 -4.125 1.00 90.56 182 MET A CA 1
ATOM 1457 C C . MET A 1 182 ? -0.870 -1.294 -4.544 1.00 90.56 182 MET A C 1
ATOM 1459 O O . MET A 1 182 ? -0.476 -1.163 -5.703 1.00 90.56 182 MET A O 1
ATOM 1463 N N . LEU A 1 183 ? -0.228 -2.046 -3.647 1.00 89.38 183 LEU A N 1
ATOM 1464 C CA . LEU A 1 183 ? 1.000 -2.785 -3.952 1.00 89.38 183 LEU A CA 1
ATOM 1465 C C . LEU A 1 183 ? 0.762 -3.862 -5.015 1.00 89.38 183 LEU A C 1
ATOM 1467 O O . LEU A 1 183 ? 1.507 -3.921 -5.992 1.00 89.38 183 LEU A O 1
ATOM 1471 N N . VAL A 1 184 ? -0.311 -4.648 -4.888 1.00 88.62 184 VAL A N 1
ATOM 1472 C CA . VAL A 1 184 ? -0.692 -5.667 -5.884 1.00 88.62 184 VAL A CA 1
ATOM 1473 C C . VAL A 1 184 ? -0.945 -5.030 -7.252 1.00 88.62 184 VAL A C 1
ATOM 1475 O O . VAL A 1 184 ? -0.446 -5.514 -8.268 1.00 88.62 184 VAL A O 1
ATOM 1478 N N . ARG A 1 185 ? -1.666 -3.901 -7.294 1.00 85.31 185 ARG A N 1
ATOM 1479 C CA . ARG A 1 185 ? -1.899 -3.154 -8.541 1.00 85.31 185 ARG A CA 1
ATOM 1480 C C . ARG A 1 185 ? -0.607 -2.617 -9.151 1.00 85.31 185 ARG A C 1
ATOM 1482 O O . ARG A 1 185 ? -0.457 -2.660 -10.370 1.00 85.31 185 ARG A O 1
ATOM 1489 N N . ALA A 1 186 ? 0.312 -2.101 -8.337 1.00 82.75 186 ALA A N 1
ATOM 1490 C CA . ALA A 1 186 ? 1.602 -1.608 -8.812 1.00 82.75 186 ALA A CA 1
ATOM 1491 C C . ALA A 1 186 ? 2.439 -2.737 -9.429 1.00 82.75 186 ALA A C 1
ATOM 1493 O O . ALA A 1 186 ? 3.014 -2.547 -10.501 1.00 82.75 186 ALA A O 1
ATOM 1494 N N . TRP A 1 187 ? 2.429 -3.915 -8.801 1.00 78.69 187 TRP A N 1
ATOM 1495 C CA . TRP A 1 187 ? 3.091 -5.118 -9.301 1.00 78.69 187 TRP A CA 1
ATOM 1496 C C . TRP A 1 187 ? 2.530 -5.550 -10.662 1.00 78.69 187 TRP A C 1
ATOM 1498 O O . TRP A 1 187 ? 3.280 -5.665 -11.627 1.00 78.69 187 TRP A O 1
ATOM 1508 N N . PHE A 1 188 ? 1.202 -5.651 -10.787 1.00 73.62 188 PHE A N 1
ATOM 1509 C CA . PHE A 1 188 ? 0.540 -5.974 -12.060 1.00 73.62 188 PHE A CA 1
ATOM 1510 C C . PHE A 1 188 ? 0.830 -4.948 -13.166 1.00 73.62 188 PHE A C 1
ATOM 1512 O O . PHE A 1 188 ? 1.021 -5.294 -14.330 1.00 73.62 188 PHE A O 1
ATOM 1519 N N . LYS A 1 189 ? 0.890 -3.657 -12.819 1.00 66.69 189 LYS A N 1
ATOM 1520 C CA . LYS A 1 189 ? 1.181 -2.593 -13.787 1.00 66.69 189 LYS A CA 1
ATOM 1521 C C . LYS A 1 189 ? 2.650 -2.597 -14.235 1.00 66.69 189 LYS A C 1
ATOM 1523 O O . LYS A 1 189 ? 2.957 -2.093 -15.316 1.00 66.69 189 LYS A O 1
ATOM 1528 N N . GLN A 1 190 ? 3.565 -3.163 -13.450 1.00 61.38 190 GLN A N 1
ATOM 1529 C CA . GLN A 1 190 ? 4.979 -3.257 -13.811 1.00 61.38 190 GLN A CA 1
ATOM 1530 C C . GLN A 1 190 ? 5.221 -4.211 -14.992 1.00 61.38 190 GLN A C 1
ATOM 1532 O O . GLN A 1 190 ? 6.034 -3.871 -15.854 1.00 61.38 190 GLN A O 1
ATOM 1537 N N . ASP A 1 191 ? 4.447 -5.294 -15.118 1.00 56.34 191 ASP A N 1
ATOM 1538 C CA . ASP A 1 191 ? 4.487 -6.179 -16.296 1.00 56.34 191 ASP A CA 1
ATOM 1539 C C . ASP A 1 191 ? 4.083 -5.435 -17.577 1.00 56.34 191 ASP A C 1
ATOM 1541 O O . ASP A 1 191 ? 4.811 -5.445 -18.571 1.00 56.34 191 ASP A O 1
ATOM 1545 N N . THR A 1 192 ? 3.010 -4.637 -17.532 1.00 55.53 192 THR A N 1
ATOM 1546 C CA . THR A 1 192 ? 2.607 -3.799 -18.684 1.00 55.53 192 THR A CA 1
ATOM 1547 C C . THR A 1 192 ? 3.623 -2.693 -19.021 1.00 55.53 192 THR A C 1
ATOM 1549 O O . THR A 1 192 ? 3.674 -2.183 -20.143 1.00 55.53 192 THR A O 1
ATOM 1552 N N . ARG A 1 193 ? 4.494 -2.310 -18.074 1.00 53.19 193 ARG A N 1
ATOM 1553 C CA . ARG A 1 193 ? 5.552 -1.310 -18.302 1.00 53.19 193 ARG A CA 1
ATOM 1554 C C . ARG A 1 193 ? 6.724 -1.884 -19.107 1.00 53.19 193 ARG A C 1
ATOM 1556 O O . ARG A 1 193 ? 7.390 -1.123 -19.817 1.00 53.19 193 ARG A O 1
ATOM 1563 N N . ALA A 1 194 ? 6.958 -3.197 -19.042 1.00 57.56 194 ALA A N 1
ATOM 1564 C CA . ALA A 1 194 ? 7.952 -3.877 -19.871 1.00 57.56 194 ALA A CA 1
ATOM 1565 C C . ALA A 1 194 ? 7.573 -3.820 -21.364 1.00 57.56 194 ALA A C 1
ATOM 1567 O O . ALA A 1 194 ? 8.423 -3.512 -22.207 1.00 57.56 194 ALA A O 1
ATOM 1568 N N . GLU A 1 195 ? 6.286 -3.979 -21.686 1.00 57.09 195 GLU A N 1
ATOM 1569 C CA . GLU A 1 195 ? 5.761 -3.841 -23.053 1.00 57.09 195 GLU A CA 1
ATOM 1570 C C . GLU A 1 195 ? 5.952 -2.417 -23.608 1.00 57.09 195 GLU A C 1
ATOM 1572 O O . GLU A 1 195 ? 6.388 -2.229 -24.751 1.00 57.09 195 GLU A O 1
ATOM 1577 N N . GLY A 1 196 ? 5.713 -1.395 -22.776 1.00 60.53 196 GLY A N 1
ATOM 1578 C CA . GLY A 1 196 ? 5.932 0.011 -23.134 1.00 60.53 196 GLY A CA 1
ATOM 1579 C C . GLY A 1 196 ? 7.402 0.347 -23.413 1.00 60.53 196 GLY A C 1
ATOM 1580 O O . GLY A 1 196 ? 7.707 1.071 -24.365 1.00 60.53 196 GLY A O 1
ATOM 1581 N N . ARG A 1 197 ? 8.332 -0.228 -22.639 1.00 66.69 197 ARG A N 1
ATOM 1582 C CA . ARG A 1 197 ? 9.781 -0.039 -22.828 1.00 66.69 197 ARG A CA 1
ATOM 1583 C C . ARG A 1 197 ? 10.272 -0.655 -24.142 1.00 66.69 197 ARG A C 1
ATOM 1585 O O . ARG A 1 197 ? 11.088 -0.043 -24.830 1.00 66.69 197 ARG A O 1
ATOM 1592 N N . GLY A 1 198 ? 9.723 -1.807 -24.534 1.00 74.56 198 GLY A N 1
ATOM 1593 C CA . GLY A 1 198 ? 10.008 -2.434 -25.829 1.00 74.56 198 GLY A CA 1
ATOM 1594 C C . GLY A 1 198 ? 9.529 -1.600 -27.023 1.00 74.56 198 GLY A C 1
ATOM 1595 O O . GLY A 1 198 ? 10.219 -1.516 -28.040 1.00 74.56 198 GLY A O 1
ATOM 1596 N N . ARG A 1 199 ? 8.378 -0.922 -26.898 1.00 76.94 199 ARG A N 1
ATOM 1597 C CA . ARG A 1 199 ? 7.858 -0.027 -27.947 1.00 76.94 199 ARG A CA 1
ATOM 1598 C C . ARG A 1 199 ? 8.753 1.196 -28.160 1.00 76.94 199 ARG A C 1
ATOM 1600 O O . ARG A 1 199 ? 9.044 1.521 -29.307 1.00 76.94 199 ARG A O 1
ATOM 1607 N N . VAL A 1 200 ? 9.220 1.832 -27.084 1.00 81.50 200 VAL A N 1
ATOM 1608 C CA . VAL A 1 200 ? 10.133 2.987 -27.169 1.00 81.50 200 VAL A CA 1
ATOM 1609 C C . VAL A 1 200 ? 11.485 2.583 -27.767 1.00 81.50 200 VAL A C 1
ATOM 1611 O O . VAL A 1 200 ? 11.965 3.248 -28.681 1.00 81.50 200 VAL A O 1
ATOM 1614 N N . ALA A 1 201 ? 12.054 1.450 -27.341 1.00 83.69 201 ALA A N 1
ATOM 1615 C CA . ALA A 1 201 ? 13.311 0.936 -27.892 1.00 83.69 201 ALA A CA 1
ATOM 1616 C C . ALA A 1 201 ? 13.214 0.605 -29.396 1.00 83.69 201 ALA A C 1
ATOM 1618 O O . ALA A 1 201 ? 14.150 0.857 -30.151 1.00 83.69 201 ALA A O 1
ATOM 1619 N N . ARG A 1 202 ? 12.069 0.085 -29.866 1.00 84.19 202 ARG A N 1
ATOM 1620 C CA . ARG A 1 202 ? 11.805 -0.099 -31.307 1.00 84.19 202 ARG A CA 1
ATOM 1621 C C . ARG A 1 202 ? 11.797 1.224 -32.072 1.00 84.19 202 ARG A C 1
ATOM 1623 O O . ARG A 1 202 ? 12.418 1.302 -33.125 1.00 84.19 202 ARG A O 1
ATOM 1630 N N . ILE A 1 203 ? 11.128 2.255 -31.550 1.00 85.62 203 ILE A N 1
ATOM 1631 C CA . ILE A 1 203 ? 11.088 3.578 -32.196 1.00 85.62 203 ILE A CA 1
ATOM 1632 C C . ILE A 1 203 ? 12.503 4.152 -32.321 1.00 85.62 203 ILE A C 1
ATOM 1634 O O . ILE A 1 203 ? 12.877 4.597 -33.399 1.00 85.62 203 ILE A O 1
ATOM 1638 N N . GLN A 1 204 ? 13.308 4.073 -31.259 1.00 87.38 204 GLN A N 1
ATOM 1639 C CA . GLN A 1 204 ? 14.680 4.583 -31.269 1.00 87.38 204 GLN A CA 1
ATOM 1640 C C . GLN A 1 204 ? 15.566 3.879 -32.309 1.00 87.38 204 GLN A C 1
ATOM 1642 O O . GLN A 1 204 ? 16.294 4.546 -33.036 1.00 87.38 204 GLN A O 1
ATOM 1647 N N . ARG A 1 205 ? 15.464 2.550 -32.444 1.00 89.50 205 ARG A N 1
ATOM 1648 C CA . ARG A 1 205 ? 16.211 1.793 -33.466 1.00 89.50 205 ARG A CA 1
ATOM 1649 C C . ARG A 1 205 ? 15.828 2.180 -34.896 1.00 89.50 205 ARG A C 1
ATOM 1651 O O . ARG A 1 205 ? 16.696 2.259 -35.754 1.00 89.50 205 ARG A O 1
ATOM 1658 N N . ARG A 1 206 ? 14.546 2.467 -35.144 1.00 89.75 206 ARG A N 1
ATOM 1659 C CA . ARG A 1 206 ? 14.076 2.954 -36.452 1.00 89.75 206 ARG A CA 1
ATOM 1660 C C . ARG A 1 206 ? 14.582 4.360 -36.759 1.00 89.75 206 ARG A C 1
ATOM 1662 O O . ARG A 1 206 ? 14.954 4.625 -37.892 1.00 89.75 206 ARG A O 1
ATOM 1669 N N . LEU A 1 207 ? 14.623 5.243 -35.760 1.00 91.38 207 LEU A N 1
ATOM 1670 C CA . LEU A 1 207 ? 15.178 6.587 -35.936 1.00 91.38 207 LEU A CA 1
ATOM 1671 C C . LEU A 1 207 ? 16.668 6.542 -36.300 1.00 91.38 207 LEU A C 1
ATOM 1673 O O . LEU A 1 207 ? 17.072 7.267 -37.199 1.00 91.38 207 LEU A O 1
ATOM 1677 N N . LEU A 1 208 ? 17.447 5.637 -35.695 1.00 92.06 208 LEU A N 1
ATOM 1678 C CA . LEU A 1 208 ? 18.852 5.427 -36.072 1.00 92.06 208 LEU A CA 1
ATOM 1679 C C . LEU A 1 208 ? 19.004 4.987 -37.536 1.00 92.06 208 LEU A C 1
ATOM 1681 O O . LEU A 1 208 ? 19.897 5.463 -38.225 1.00 92.06 208 LEU A O 1
ATOM 1685 N N . LEU A 1 209 ? 18.116 4.120 -38.037 1.00 91.62 209 LEU A N 1
ATOM 1686 C CA . LEU A 1 209 ? 18.133 3.707 -39.445 1.00 91.62 209 LEU A CA 1
ATOM 1687 C C . LEU A 1 209 ? 17.858 4.887 -40.393 1.00 91.62 209 LEU A C 1
ATOM 1689 O O . LEU A 1 209 ? 18.537 5.034 -41.403 1.00 91.62 209 LEU A O 1
ATOM 1693 N N . VAL A 1 210 ? 16.926 5.772 -40.027 1.00 91.88 210 VAL A N 1
ATOM 1694 C CA . VAL A 1 210 ? 16.642 7.006 -40.782 1.00 91.88 210 VAL A CA 1
ATOM 1695 C C . VAL A 1 210 ? 17.828 7.980 -40.744 1.00 91.88 210 VAL A C 1
ATOM 1697 O O . VAL A 1 210 ? 18.117 8.645 -41.738 1.00 91.88 210 VAL A O 1
ATOM 1700 N N . GLU A 1 211 ? 18.534 8.076 -39.614 1.00 93.44 211 GLU A N 1
ATOM 1701 C CA . GLU A 1 211 ? 19.759 8.881 -39.502 1.00 93.44 211 GLU A CA 1
ATOM 1702 C C . GLU A 1 211 ? 20.881 8.335 -40.396 1.00 93.44 211 GLU A C 1
ATOM 1704 O O . GLU A 1 211 ? 21.559 9.122 -41.056 1.00 93.44 211 GLU A O 1
ATOM 1709 N N . ILE A 1 212 ? 21.015 7.007 -40.497 1.00 92.75 212 ILE A N 1
ATOM 1710 C CA . ILE A 1 212 ? 21.949 6.341 -41.418 1.00 92.75 212 ILE A CA 1
ATOM 1711 C C . ILE A 1 212 ? 21.600 6.663 -42.876 1.00 92.75 212 ILE A C 1
ATOM 1713 O O . ILE A 1 212 ? 22.472 7.094 -43.626 1.00 92.75 212 ILE A O 1
ATOM 1717 N N . GLU A 1 213 ? 20.332 6.528 -43.279 1.00 93.25 213 GLU A N 1
ATOM 1718 C CA . GLU A 1 213 ? 19.887 6.868 -44.641 1.00 93.25 213 GLU A CA 1
ATOM 1719 C C . GLU A 1 213 ? 20.184 8.331 -44.992 1.00 93.25 213 GLU A C 1
ATOM 1721 O O . GLU A 1 213 ? 20.684 8.630 -46.077 1.00 93.25 213 GLU A O 1
ATOM 1726 N N . ARG A 1 214 ? 19.928 9.254 -44.056 1.00 92.44 214 ARG A N 1
ATOM 1727 C CA . ARG A 1 214 ? 20.240 10.675 -44.243 1.00 92.44 214 ARG A CA 1
ATOM 1728 C C . ARG A 1 214 ? 21.746 10.915 -44.369 1.00 92.44 214 ARG A C 1
ATOM 1730 O O . ARG A 1 214 ? 22.143 11.701 -45.227 1.00 92.44 214 ARG A O 1
ATOM 1737 N N . ALA A 1 215 ? 22.564 10.260 -43.544 1.00 90.88 215 ALA A N 1
ATOM 1738 C CA . ALA A 1 215 ? 24.018 10.387 -43.597 1.00 90.88 215 ALA A CA 1
ATOM 1739 C C . ALA A 1 215 ? 24.578 9.884 -44.937 1.00 90.88 215 ALA A C 1
ATOM 1741 O O . ALA A 1 215 ? 25.391 10.577 -45.542 1.00 90.88 215 ALA A O 1
ATOM 1742 N N . ILE A 1 216 ? 24.064 8.758 -45.446 1.00 90.94 216 ILE A N 1
ATOM 1743 C CA . ILE A 1 216 ? 24.409 8.198 -46.762 1.00 90.94 216 ILE A CA 1
ATOM 1744 C C . ILE A 1 216 ? 24.074 9.184 -47.895 1.00 90.94 216 ILE A C 1
ATOM 1746 O O . ILE A 1 216 ? 24.909 9.451 -48.757 1.00 90.94 216 ILE A O 1
ATOM 1750 N N . MET A 1 217 ? 22.875 9.779 -47.889 1.00 90.81 217 MET A N 1
ATOM 1751 C CA . MET A 1 217 ? 22.482 10.755 -48.919 1.00 90.81 217 MET A CA 1
ATOM 1752 C C . MET A 1 217 ? 23.337 12.028 -48.877 1.00 90.81 217 MET A C 1
ATOM 1754 O O . MET A 1 217 ? 23.701 12.580 -49.916 1.00 90.81 217 MET A O 1
ATOM 1758 N N . GLN A 1 218 ? 23.652 12.511 -47.675 1.00 89.75 218 GLN A N 1
ATOM 1759 C CA . GLN A 1 218 ? 24.490 13.692 -47.484 1.00 89.75 218 GLN A CA 1
ATOM 1760 C C . GLN A 1 218 ? 25.938 13.424 -47.897 1.00 89.75 218 GLN A C 1
ATOM 1762 O O . GLN A 1 218 ? 26.528 14.274 -48.555 1.00 89.75 218 GLN A O 1
ATOM 1767 N N . PHE A 1 219 ? 26.480 12.245 -47.577 1.00 88.50 219 PHE A N 1
ATOM 1768 C CA . PHE A 1 219 ? 27.788 11.798 -48.051 1.00 88.50 219 PHE A CA 1
ATOM 1769 C C . PHE A 1 219 ? 27.885 11.886 -49.579 1.00 88.50 219 PHE A C 1
ATOM 1771 O O . PHE A 1 219 ? 28.744 12.609 -50.080 1.00 88.50 219 PHE A O 1
ATOM 1778 N N . GLN A 1 220 ? 26.938 11.268 -50.297 1.00 88.12 220 GLN A N 1
ATOM 1779 C CA . GLN A 1 220 ? 26.887 11.321 -51.763 1.00 88.12 220 GLN A CA 1
ATOM 1780 C C . GLN A 1 220 ? 26.785 12.762 -52.276 1.00 88.12 220 GLN A C 1
ATOM 1782 O O . GLN A 1 220 ? 27.495 13.152 -53.193 1.00 88.12 220 GLN A O 1
ATOM 1787 N N . THR A 1 221 ? 25.937 13.582 -51.650 1.00 89.44 221 THR A N 1
ATOM 1788 C CA . THR A 1 221 ? 25.759 14.982 -52.059 1.00 89.44 221 THR A CA 1
ATOM 1789 C C . THR A 1 221 ? 27.072 15.761 -51.954 1.00 89.44 221 THR A C 1
ATOM 1791 O O . THR A 1 221 ? 27.405 16.514 -52.865 1.00 89.44 221 THR A O 1
ATOM 1794 N N . TYR A 1 222 ? 27.830 15.608 -50.865 1.00 88.81 222 TYR A N 1
ATOM 1795 C CA . TYR A 1 222 ? 29.110 16.305 -50.702 1.00 88.81 222 TYR A CA 1
ATOM 1796 C C . TYR A 1 222 ? 30.199 15.762 -51.631 1.00 88.81 222 TYR A C 1
ATOM 1798 O O . TYR A 1 222 ? 31.010 16.552 -52.118 1.00 88.81 222 TYR A O 1
ATOM 1806 N 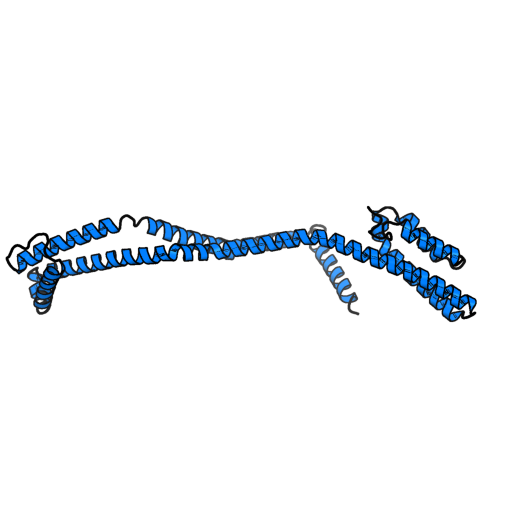N . GLU A 1 223 ? 30.190 14.458 -51.910 1.00 86.69 223 GLU A N 1
ATOM 1807 C CA . GLU A 1 223 ? 31.075 13.828 -52.893 1.00 86.69 223 GLU A CA 1
ATOM 1808 C C . GLU A 1 223 ? 30.813 14.382 -54.306 1.00 86.69 223 GLU A C 1
ATOM 1810 O O . GLU A 1 223 ? 31.742 14.843 -54.968 1.00 86.69 223 GLU A O 1
ATOM 1815 N N . ASP A 1 224 ? 29.544 14.477 -54.718 1.00 88.44 224 ASP A N 1
ATOM 1816 C CA . ASP A 1 224 ? 29.137 15.019 -56.023 1.00 88.44 224 ASP A CA 1
ATOM 1817 C C . ASP A 1 224 ? 29.531 16.499 -56.203 1.00 88.44 224 ASP A C 1
ATOM 1819 O O . ASP A 1 224 ? 29.818 16.949 -57.314 1.00 88.44 224 ASP A O 1
ATOM 1823 N N . HIS A 1 225 ? 29.560 17.273 -55.111 1.00 89.44 225 HIS A N 1
ATOM 1824 C CA . HIS A 1 225 ? 29.969 18.684 -55.111 1.00 89.44 225 HIS A CA 1
ATOM 1825 C C . HIS A 1 225 ? 31.491 18.884 -54.965 1.00 89.44 225 HIS A C 1
ATOM 1827 O O . HIS A 1 225 ? 31.951 20.028 -54.966 1.00 89.44 225 HIS A O 1
ATOM 1833 N N . GLY A 1 226 ? 32.280 17.810 -54.832 1.00 85.94 226 GLY A N 1
ATOM 1834 C CA . GLY A 1 226 ? 33.737 17.873 -54.660 1.00 85.94 226 GLY A CA 1
ATOM 1835 C C . GLY A 1 226 ? 34.190 18.425 -53.301 1.00 85.94 226 GLY A C 1
ATOM 1836 O O . GLY A 1 226 ? 35.282 18.986 -53.186 1.00 85.94 226 GLY A O 1
ATOM 1837 N N . LEU A 1 227 ? 33.347 18.319 -52.268 1.00 89.62 227 LEU A N 1
ATOM 1838 C CA . LEU A 1 227 ? 33.629 18.774 -50.904 1.00 89.62 227 LEU A CA 1
ATOM 1839 C C . LEU A 1 227 ? 34.181 17.622 -50.048 1.00 89.62 227 LEU A C 1
ATOM 1841 O O . LEU A 1 227 ? 33.553 17.172 -49.090 1.00 89.62 227 LEU A O 1
ATOM 1845 N N . ASP A 1 228 ? 35.395 17.166 -50.369 1.00 86.94 228 ASP A N 1
ATOM 1846 C CA . ASP A 1 228 ? 36.003 15.949 -49.799 1.00 86.94 228 ASP A CA 1
ATOM 1847 C C . ASP A 1 228 ? 36.064 15.923 -48.263 1.00 86.94 228 ASP A C 1
ATOM 1849 O O . ASP A 1 228 ? 35.872 14.881 -47.638 1.00 86.94 228 ASP A O 1
ATOM 1853 N N . LYS A 1 229 ? 36.330 17.070 -47.625 1.00 86.69 229 LYS A N 1
ATOM 1854 C CA . LYS A 1 229 ? 36.407 17.160 -46.155 1.00 86.69 229 LYS A CA 1
ATOM 1855 C C . LYS A 1 229 ? 35.043 16.967 -45.493 1.00 86.69 229 LYS A C 1
ATOM 1857 O O . LYS A 1 229 ? 34.957 16.312 -44.455 1.00 86.69 229 LYS A O 1
ATOM 1862 N N . ASP A 1 230 ? 33.996 17.523 -46.093 1.00 87.25 230 ASP A N 1
ATOM 1863 C CA . ASP A 1 230 ? 32.631 17.411 -45.584 1.00 87.25 230 ASP A CA 1
ATOM 1864 C C . ASP A 1 230 ? 32.079 16.006 -45.850 1.00 87.25 230 ASP A C 1
ATOM 1866 O O . ASP A 1 230 ? 31.466 15.413 -44.962 1.00 87.25 230 ASP A O 1
ATOM 1870 N N . ALA A 1 231 ? 32.407 15.411 -47.002 1.00 87.94 231 ALA A N 1
ATOM 1871 C CA . ALA A 1 231 ? 32.117 14.009 -47.293 1.00 87.94 231 ALA A CA 1
ATOM 1872 C C . ALA A 1 231 ? 32.780 13.069 -46.267 1.00 87.94 231 ALA A C 1
ATOM 1874 O O . ALA A 1 231 ? 32.110 12.232 -45.666 1.00 87.94 231 ALA A O 1
ATOM 1875 N N . GLN A 1 232 ? 34.069 13.252 -45.956 1.00 88.75 232 GLN A N 1
ATOM 1876 C CA . GLN A 1 232 ? 34.750 12.466 -44.914 1.00 88.75 232 GLN A CA 1
ATOM 1877 C C . GLN A 1 232 ? 34.090 12.607 -43.532 1.00 88.75 232 GLN A C 1
ATOM 1879 O O . GLN A 1 232 ? 33.983 11.625 -42.794 1.00 88.75 232 GLN A O 1
ATOM 1884 N N . CYS A 1 233 ? 33.618 13.807 -43.183 1.00 90.44 233 CYS A N 1
ATOM 1885 C CA . CYS A 1 233 ? 32.876 14.044 -41.944 1.00 90.44 233 CYS A CA 1
ATOM 1886 C C . CYS A 1 233 ? 31.545 13.275 -41.927 1.00 90.44 233 CYS A C 1
ATOM 1888 O O . CYS A 1 233 ? 31.235 12.588 -40.950 1.00 90.44 233 CYS A O 1
ATOM 1890 N N . MET A 1 234 ? 30.788 13.331 -43.027 1.00 90.19 234 MET A N 1
ATOM 1891 C CA . MET A 1 234 ? 29.520 12.612 -43.152 1.00 90.19 234 MET A CA 1
ATOM 1892 C C . MET A 1 234 ? 29.696 11.096 -43.110 1.00 90.19 234 MET A C 1
ATOM 1894 O O . MET A 1 234 ? 28.912 10.419 -42.448 1.00 90.19 234 MET A O 1
ATOM 1898 N N . PHE A 1 235 ? 30.758 10.569 -43.719 1.00 90.06 235 PHE A N 1
ATOM 1899 C CA . PHE A 1 235 ? 31.105 9.153 -43.615 1.00 90.06 235 PHE A CA 1
ATOM 1900 C C . PHE A 1 235 ? 31.430 8.746 -42.168 1.00 90.06 235 PHE A C 1
ATOM 1902 O O . PHE A 1 235 ? 31.009 7.693 -41.694 1.00 90.06 235 PHE A O 1
ATOM 1909 N N . GLY A 1 236 ? 32.121 9.608 -41.413 1.00 91.88 236 GLY A N 1
ATOM 1910 C CA . GLY A 1 236 ? 32.349 9.393 -39.982 1.00 91.88 236 GLY A CA 1
ATOM 1911 C C . GLY A 1 236 ? 31.050 9.330 -39.166 1.00 91.88 236 GLY A C 1
ATOM 1912 O O . GLY A 1 236 ? 30.921 8.487 -38.276 1.00 91.88 236 GLY A O 1
ATOM 1913 N N . LEU A 1 237 ? 30.071 10.182 -39.487 1.00 91.94 237 LEU A N 1
ATOM 1914 C CA . LEU A 1 237 ? 28.743 10.156 -38.865 1.00 91.94 237 LEU A CA 1
ATOM 1915 C C . LEU A 1 237 ? 27.946 8.903 -39.248 1.00 91.94 237 LEU A C 1
ATOM 1917 O O . LEU A 1 237 ? 27.314 8.308 -38.376 1.00 91.94 237 LEU A O 1
ATOM 1921 N N . GLU A 1 238 ? 28.013 8.466 -40.507 1.00 93.06 238 GLU A N 1
ATOM 1922 C CA . GLU A 1 238 ? 27.422 7.201 -40.966 1.00 93.06 238 GLU A CA 1
ATOM 1923 C C . GLU A 1 238 ? 27.936 6.022 -40.124 1.00 93.06 238 GLU A C 1
ATOM 1925 O O . GLU A 1 238 ? 27.139 5.267 -39.562 1.00 93.06 238 GLU A O 1
ATOM 1930 N N . LEU A 1 239 ? 29.258 5.907 -39.948 1.00 93.38 239 LEU A N 1
ATOM 1931 C CA . LEU A 1 239 ? 29.870 4.856 -39.127 1.00 93.38 239 LEU A CA 1
ATOM 1932 C C . LEU A 1 239 ? 29.440 4.930 -37.656 1.00 93.38 239 LEU A C 1
ATOM 1934 O O . LEU A 1 239 ? 29.178 3.897 -37.038 1.00 93.38 239 LEU A O 1
ATOM 1938 N N . TYR A 1 240 ? 29.333 6.135 -37.096 1.00 94.50 240 TYR A N 1
ATOM 1939 C CA . TYR A 1 240 ? 28.859 6.329 -35.727 1.00 94.50 240 TYR A CA 1
ATOM 1940 C C . TYR A 1 240 ? 27.406 5.867 -35.545 1.00 94.50 240 TYR A C 1
ATOM 1942 O O . TYR A 1 240 ? 27.094 5.164 -34.579 1.00 94.50 240 TYR A O 1
ATOM 1950 N N . PHE A 1 241 ? 26.508 6.221 -36.468 1.00 93.56 241 PHE A N 1
ATOM 1951 C CA . PHE A 1 241 ? 25.117 5.779 -36.390 1.00 93.56 241 PHE A CA 1
ATOM 1952 C C . PHE A 1 241 ? 24.981 4.267 -36.600 1.00 93.56 241 PHE A C 1
ATOM 1954 O O . PHE A 1 241 ? 24.170 3.634 -35.920 1.00 93.56 241 PHE A O 1
ATOM 1961 N N . LEU A 1 242 ? 25.806 3.670 -37.467 1.00 93.88 242 LEU A N 1
ATOM 1962 C CA . LEU A 1 242 ? 25.876 2.218 -37.647 1.00 93.88 242 LEU A CA 1
ATOM 1963 C C . LEU A 1 242 ? 26.341 1.496 -36.373 1.00 93.88 242 LEU A C 1
ATOM 1965 O O . LEU A 1 242 ? 25.755 0.474 -36.015 1.00 93.88 242 LEU A O 1
ATOM 1969 N N . ASP A 1 243 ? 27.320 2.038 -35.645 1.00 94.44 243 ASP A N 1
ATOM 1970 C CA . ASP A 1 243 ? 27.757 1.496 -34.350 1.00 94.44 243 ASP A CA 1
ATOM 1971 C C . ASP A 1 243 ? 26.663 1.616 -33.271 1.00 94.44 243 ASP A C 1
ATOM 1973 O O . ASP A 1 243 ? 26.360 0.655 -32.553 1.00 94.44 243 ASP A O 1
ATOM 1977 N N . CYS A 1 244 ? 25.977 2.763 -33.220 1.00 93.31 244 CYS A N 1
ATOM 1978 C CA . CYS A 1 244 ? 24.827 2.958 -32.337 1.00 93.31 244 CYS A CA 1
ATOM 1979 C C . CYS A 1 244 ? 23.704 1.958 -32.645 1.00 93.31 244 CYS A C 1
ATOM 1981 O O . CYS A 1 244 ? 23.114 1.380 -31.726 1.00 93.31 244 CYS A O 1
ATOM 1983 N N . LEU A 1 245 ? 23.415 1.732 -33.931 1.00 92.94 245 LEU A N 1
ATOM 1984 C CA . LEU A 1 245 ? 22.421 0.760 -34.373 1.00 92.94 245 LEU A CA 1
ATOM 1985 C C . LEU A 1 245 ? 22.841 -0.660 -33.985 1.00 92.94 245 LEU A C 1
ATOM 1987 O O . LEU A 1 245 ? 22.026 -1.380 -33.409 1.00 92.94 245 LEU A O 1
ATOM 1991 N N . HIS A 1 246 ? 24.100 -1.036 -34.228 1.00 92.94 246 HIS A N 1
ATOM 1992 C CA . HIS A 1 246 ? 24.672 -2.329 -33.848 1.00 92.94 246 HIS A CA 1
ATOM 1993 C C . HIS A 1 246 ? 24.470 -2.610 -32.352 1.00 92.94 246 HIS A C 1
ATOM 1995 O O . HIS A 1 246 ? 23.890 -3.635 -31.988 1.00 92.94 246 HIS A O 1
ATOM 2001 N N . CYS A 1 247 ? 24.850 -1.669 -31.484 1.00 91.38 247 CYS A N 1
ATOM 2002 C CA . CYS A 1 247 ? 24.673 -1.802 -30.037 1.00 91.38 247 CYS A CA 1
ATOM 2003 C C . CYS A 1 247 ? 23.191 -1.874 -29.628 1.00 91.38 247 CYS A C 1
ATOM 2005 O O . CYS A 1 247 ? 22.817 -2.644 -28.741 1.00 91.38 247 CYS A O 1
ATOM 2007 N N . ALA A 1 248 ? 22.323 -1.090 -30.273 1.00 89.12 248 ALA A N 1
ATOM 2008 C CA . ALA A 1 248 ? 20.902 -1.043 -29.941 1.00 89.12 248 ALA A CA 1
ATOM 2009 C C . ALA A 1 248 ? 20.139 -2.314 -30.362 1.00 89.12 248 ALA A C 1
ATOM 2011 O O . ALA A 1 248 ? 19.153 -2.690 -29.716 1.00 89.12 248 ALA A O 1
ATOM 2012 N N . VAL A 1 249 ? 20.552 -2.978 -31.446 1.00 90.50 249 VAL A N 1
ATOM 2013 C CA . VAL A 1 249 ? 19.865 -4.168 -31.976 1.00 90.50 249 VAL A CA 1
ATOM 2014 C C . VAL A 1 249 ? 20.414 -5.482 -31.415 1.00 90.50 249 VAL A C 1
ATOM 2016 O O . VAL A 1 249 ? 19.641 -6.434 -31.318 1.00 90.50 249 VAL A O 1
ATOM 2019 N N . GLU A 1 250 ? 21.682 -5.538 -30.985 1.00 90.06 250 GLU A N 1
ATOM 2020 C CA . GLU A 1 250 ? 22.393 -6.772 -30.606 1.00 90.06 250 GLU A CA 1
ATOM 2021 C C . GLU A 1 250 ? 21.619 -7.660 -29.624 1.00 90.06 250 GLU A C 1
ATOM 2023 O O . GLU A 1 250 ? 21.380 -8.836 -29.900 1.00 90.06 250 GLU A O 1
ATOM 2028 N N . GLY A 1 251 ? 21.185 -7.107 -28.488 1.00 85.69 251 GLY A N 1
ATOM 2029 C CA . GLY A 1 251 ? 20.505 -7.891 -27.454 1.00 85.69 251 GLY A CA 1
ATOM 2030 C C . GLY A 1 251 ? 19.181 -8.499 -27.929 1.00 85.69 251 GLY A C 1
ATOM 2031 O O . GLY A 1 251 ? 18.869 -9.642 -27.606 1.00 85.69 251 GLY A O 1
ATOM 2032 N N . HIS A 1 252 ? 18.414 -7.757 -28.731 1.00 86.12 252 HIS A N 1
ATOM 2033 C CA . HIS A 1 252 ? 17.134 -8.237 -29.253 1.00 86.12 252 HIS A CA 1
ATOM 2034 C C . HIS A 1 252 ? 17.323 -9.224 -30.402 1.00 86.12 252 HIS A C 1
ATOM 2036 O O . HIS A 1 252 ? 16.683 -10.266 -30.409 1.00 86.12 252 HIS A O 1
ATOM 2042 N N . ALA A 1 253 ? 18.224 -8.918 -31.337 1.00 87.00 253 ALA A N 1
ATOM 2043 C CA . ALA A 1 253 ? 18.490 -9.757 -32.498 1.00 87.00 253 ALA A CA 1
ATOM 2044 C C . ALA A 1 253 ? 19.138 -11.097 -32.108 1.00 87.00 253 ALA A C 1
ATOM 2046 O O . ALA A 1 253 ? 18.918 -12.110 -32.766 1.00 87.00 253 ALA A O 1
ATOM 2047 N N . LYS A 1 254 ? 19.910 -11.142 -31.011 1.00 89.56 254 LYS A N 1
ATOM 2048 C CA . LYS A 1 254 ? 20.395 -12.402 -30.422 1.00 89.56 254 LYS A CA 1
ATOM 2049 C C . LYS A 1 254 ? 19.261 -13.233 -29.823 1.00 89.56 254 LYS A C 1
ATOM 2051 O O . LYS A 1 254 ? 19.284 -14.451 -29.947 1.00 89.56 254 LYS A O 1
ATOM 2056 N N . ALA A 1 255 ? 18.275 -12.585 -29.202 1.00 85.88 255 ALA A N 1
ATOM 2057 C CA . ALA A 1 255 ? 17.118 -13.264 -28.622 1.00 85.88 255 ALA A CA 1
ATOM 2058 C C . ALA A 1 255 ? 16.145 -13.805 -29.685 1.00 85.88 255 ALA A C 1
ATOM 2060 O O . ALA A 1 255 ? 15.541 -14.850 -29.468 1.00 85.88 255 ALA A O 1
ATOM 2061 N N . THR A 1 256 ? 16.004 -13.122 -30.826 1.00 85.25 256 THR A N 1
ATOM 2062 C CA . THR A 1 256 ? 15.162 -13.562 -31.955 1.00 85.25 256 THR A CA 1
ATOM 2063 C C . THR A 1 256 ? 15.885 -14.491 -32.934 1.00 85.25 256 THR A C 1
ATOM 2065 O O . THR A 1 256 ? 15.242 -15.102 -33.781 1.00 85.25 256 THR A O 1
ATOM 2068 N N . GLY A 1 257 ? 17.212 -14.619 -32.830 1.00 87.19 257 GLY A N 1
ATOM 2069 C CA . GLY A 1 257 ? 18.036 -15.418 -33.745 1.00 87.19 257 GLY A CA 1
ATOM 2070 C C . GLY A 1 257 ? 18.400 -14.711 -35.061 1.00 87.19 257 GLY A C 1
ATOM 2071 O O . GLY A 1 257 ? 19.082 -15.291 -35.901 1.00 87.19 257 GLY A O 1
ATOM 2072 N N . GLU A 1 258 ? 18.008 -13.449 -35.237 1.00 90.69 258 GLU A N 1
ATOM 2073 C CA . GLU A 1 258 ? 18.237 -12.651 -36.453 1.00 90.69 258 GLU A CA 1
ATOM 2074 C C . GLU A 1 258 ? 19.652 -12.043 -36.538 1.00 90.69 258 GLU A C 1
ATOM 2076 O O . GLU A 1 258 ? 20.040 -11.492 -37.570 1.00 90.69 258 GLU A O 1
ATOM 2081 N N . TRP A 1 259 ? 20.434 -12.122 -35.453 1.00 92.12 259 TRP A N 1
ATOM 2082 C CA . TRP A 1 259 ? 21.694 -11.385 -35.285 1.00 92.12 259 TRP A CA 1
ATOM 2083 C C . TRP A 1 259 ? 22.696 -11.558 -36.426 1.00 92.12 259 TRP A C 1
ATOM 2085 O O . TRP A 1 259 ? 23.324 -10.585 -36.829 1.00 92.12 259 TRP A O 1
ATOM 2095 N N . ILE A 1 260 ? 22.854 -12.774 -36.952 1.00 90.75 260 ILE A N 1
ATOM 2096 C CA . ILE A 1 260 ? 23.869 -13.064 -37.975 1.00 90.75 260 ILE A CA 1
ATOM 2097 C C . ILE A 1 260 ? 23.577 -12.285 -39.264 1.00 90.75 260 ILE A C 1
ATOM 2099 O O . ILE A 1 260 ? 24.475 -11.638 -39.799 1.00 90.75 260 ILE A O 1
ATOM 2103 N N . CYS A 1 261 ? 22.323 -12.307 -39.726 1.00 91.38 261 CYS A N 1
ATOM 2104 C CA . CYS A 1 261 ? 21.913 -11.612 -40.947 1.00 91.38 261 CYS A CA 1
ATOM 2105 C C . CYS A 1 261 ? 21.918 -10.092 -40.739 1.00 91.38 261 CYS A C 1
ATOM 2107 O O . CYS A 1 261 ? 22.496 -9.362 -41.539 1.00 91.38 261 CYS A O 1
ATOM 2109 N N . LEU A 1 262 ? 21.367 -9.619 -39.614 1.00 92.25 262 LEU A N 1
ATOM 2110 C CA . LEU A 1 262 ? 21.293 -8.188 -39.314 1.00 92.25 262 LEU A CA 1
ATOM 2111 C C . LEU A 1 262 ? 22.681 -7.559 -39.155 1.00 92.25 262 LEU A C 1
ATOM 2113 O O . LEU A 1 262 ? 22.929 -6.460 -39.644 1.00 92.25 262 LEU A O 1
ATOM 2117 N N . ARG A 1 263 ? 23.608 -8.261 -38.497 1.00 93.38 263 ARG A N 1
ATOM 2118 C CA . ARG A 1 263 ? 24.999 -7.820 -38.371 1.00 93.38 263 ARG A CA 1
ATOM 2119 C C . ARG A 1 263 ? 25.672 -7.719 -39.736 1.00 93.38 263 ARG A C 1
ATOM 2121 O O . ARG A 1 263 ? 26.429 -6.779 -39.953 1.00 93.38 263 ARG A O 1
ATOM 2128 N N . GLN A 1 264 ? 25.419 -8.672 -40.634 1.00 92.94 264 GLN A N 1
ATOM 2129 C CA . GLN A 1 264 ? 25.987 -8.638 -41.978 1.00 92.94 264 GLN A CA 1
ATOM 2130 C C . GLN A 1 264 ? 25.461 -7.439 -42.774 1.00 92.94 264 GLN A C 1
ATOM 2132 O O . GLN A 1 264 ? 26.265 -6.730 -43.367 1.00 92.94 264 GLN A O 1
ATOM 2137 N N . ASP A 1 265 ? 24.161 -7.147 -42.690 1.00 93.38 265 ASP A N 1
ATOM 2138 C CA . ASP A 1 265 ? 23.561 -5.975 -43.339 1.00 93.38 265 ASP A CA 1
ATOM 2139 C C . ASP A 1 265 ? 24.150 -4.653 -42.812 1.00 93.38 265 ASP A C 1
ATOM 2141 O O . ASP A 1 265 ? 24.465 -3.760 -43.595 1.00 93.38 265 ASP A O 1
ATOM 2145 N N . ILE A 1 266 ? 24.382 -4.539 -41.497 1.00 93.31 266 ILE A N 1
ATOM 2146 C CA . ILE A 1 266 ? 25.047 -3.367 -40.892 1.00 93.31 266 ILE A CA 1
ATOM 2147 C C . ILE A 1 266 ? 26.493 -3.227 -41.398 1.00 93.31 266 ILE A C 1
ATOM 2149 O O . ILE A 1 266 ? 26.942 -2.121 -41.696 1.00 93.31 266 ILE A O 1
ATOM 2153 N N . ILE A 1 267 ? 27.227 -4.337 -41.514 1.00 92.38 267 ILE A N 1
ATOM 2154 C CA . ILE A 1 267 ? 28.597 -4.338 -42.050 1.00 92.38 267 ILE A CA 1
ATOM 2155 C C . ILE A 1 267 ? 28.603 -3.960 -43.535 1.00 92.38 267 ILE A C 1
ATOM 2157 O O . ILE A 1 267 ? 29.505 -3.253 -43.979 1.00 92.38 267 ILE A O 1
ATOM 2161 N N . ASP A 1 268 ? 27.615 -4.420 -44.302 1.00 92.06 268 ASP A N 1
ATOM 2162 C CA . ASP A 1 268 ? 27.497 -4.107 -45.723 1.00 92.06 268 ASP A CA 1
ATOM 2163 C C . ASP A 1 268 ? 27.204 -2.618 -45.951 1.00 92.06 268 ASP A C 1
ATOM 2165 O O . ASP A 1 268 ? 27.793 -2.030 -46.856 1.00 92.06 268 ASP A O 1
ATOM 2169 N N . LEU A 1 269 ? 26.403 -1.983 -45.086 1.00 91.56 269 LEU A N 1
ATOM 2170 C CA . LEU A 1 269 ? 26.189 -0.529 -45.102 1.00 91.56 269 LEU A CA 1
ATOM 2171 C C . LEU A 1 269 ? 27.479 0.261 -44.839 1.00 91.56 269 LEU A C 1
ATOM 2173 O O . LEU A 1 269 ? 27.711 1.279 -45.483 1.00 91.56 269 LEU A O 1
ATOM 2177 N N . ALA A 1 270 ? 28.359 -0.236 -43.966 1.00 90.19 270 ALA A N 1
ATOM 2178 C CA . ALA A 1 270 ? 29.626 0.422 -43.641 1.00 90.19 270 ALA A CA 1
ATOM 2179 C C . ALA A 1 270 ? 30.676 0.365 -44.771 1.00 90.19 270 ALA A C 1
ATOM 2181 O O . ALA A 1 270 ? 31.733 0.992 -44.662 1.00 90.19 270 ALA A O 1
ATOM 2182 N N . LYS A 1 271 ? 30.444 -0.405 -45.846 1.00 90.06 271 LYS A N 1
ATOM 2183 C CA . LYS A 1 271 ? 31.418 -0.555 -46.937 1.00 90.06 271 LYS A CA 1
ATOM 2184 C C . LYS A 1 271 ? 31.530 0.753 -47.737 1.00 90.06 271 LYS A C 1
ATOM 2186 O O . LYS A 1 271 ? 30.527 1.210 -48.284 1.00 90.06 271 LYS A O 1
ATOM 2191 N N . PRO A 1 272 ? 32.736 1.336 -47.877 1.00 79.25 272 PRO A N 1
ATOM 2192 C CA . PRO A 1 272 ? 32.916 2.605 -48.585 1.00 79.25 272 PRO A CA 1
ATOM 2193 C C . PRO A 1 272 ? 32.752 2.473 -50.105 1.00 79.25 272 PRO A C 1
ATOM 2195 O O . PRO A 1 272 ? 32.375 3.430 -50.759 1.00 79.25 272 PRO A O 1
ATOM 2198 N N . GLY A 1 273 ? 33.014 1.291 -50.674 1.00 76.44 273 GLY A N 1
ATOM 2199 C CA . GLY A 1 273 ? 32.911 1.044 -52.120 1.00 76.44 273 GLY A CA 1
ATOM 2200 C C . GLY A 1 273 ? 31.535 0.575 -52.598 1.00 76.44 273 GLY A C 1
ATOM 2201 O O . GLY A 1 273 ? 31.432 0.084 -53.718 1.00 76.44 273 GLY A O 1
ATOM 2202 N N . LEU A 1 274 ? 30.510 0.625 -51.742 1.00 87.00 274 LEU A N 1
ATOM 2203 C CA . LEU A 1 274 ? 29.155 0.212 -52.096 1.00 87.00 274 LEU A CA 1
ATOM 2204 C C . LEU A 1 274 ? 28.360 1.428 -52.577 1.00 87.00 274 LEU A C 1
ATOM 2206 O O . LEU A 1 274 ? 28.308 2.435 -51.874 1.00 87.00 274 LEU A O 1
ATOM 2210 N N . GLU A 1 275 ? 27.720 1.315 -53.742 1.00 88.12 275 GLU A N 1
ATOM 2211 C CA . GLU A 1 275 ? 26.908 2.396 -54.307 1.00 88.12 275 GLU A CA 1
ATOM 2212 C C . GLU A 1 275 ? 25.776 2.818 -53.357 1.00 88.12 275 GLU A C 1
ATOM 2214 O O . GLU A 1 275 ? 25.122 1.986 -52.717 1.00 88.12 275 GLU A O 1
ATOM 2219 N N . THR A 1 276 ? 25.500 4.121 -53.321 1.00 88.88 276 THR A N 1
ATOM 2220 C CA . THR A 1 276 ? 24.459 4.741 -52.488 1.00 88.88 276 THR A CA 1
ATOM 2221 C C . THR A 1 276 ? 23.084 4.097 -52.689 1.00 88.88 276 THR A C 1
ATOM 2223 O O . THR A 1 276 ? 22.392 3.803 -51.713 1.00 88.88 276 THR A O 1
ATOM 2226 N N . GLU A 1 277 ? 22.696 3.776 -53.927 1.00 88.69 277 GLU A N 1
ATOM 2227 C CA . GLU A 1 277 ? 21.424 3.092 -54.211 1.00 88.69 277 GLU A CA 1
ATOM 2228 C C . GLU A 1 277 ? 21.350 1.697 -53.571 1.00 88.69 277 GLU A C 1
ATOM 2230 O O . GLU A 1 277 ? 20.314 1.295 -53.030 1.00 88.69 277 GLU A O 1
ATOM 2235 N N . GLN A 1 278 ? 22.466 0.965 -53.574 1.00 89.31 278 GLN A N 1
ATOM 2236 C CA . GLN A 1 278 ? 22.554 -0.365 -52.977 1.00 89.31 278 GLN A CA 1
ATOM 2237 C C . GLN A 1 278 ? 22.492 -0.278 -51.447 1.00 89.31 278 GLN A C 1
ATOM 2239 O O . GLN A 1 278 ? 21.774 -1.063 -50.823 1.00 89.31 278 GLN A O 1
ATOM 2244 N N . LYS A 1 279 ? 23.154 0.718 -50.842 1.00 90.88 279 LYS A N 1
ATOM 2245 C CA . LYS A 1 279 ? 23.052 0.994 -49.400 1.00 90.88 279 LYS A CA 1
ATOM 2246 C C . LYS A 1 279 ? 21.613 1.314 -48.979 1.00 90.88 279 LYS A C 1
ATOM 2248 O O . LYS A 1 279 ? 21.101 0.717 -48.032 1.00 90.88 279 LYS A O 1
ATOM 2253 N N . LEU A 1 280 ? 20.918 2.187 -49.711 1.00 90.81 280 LEU A N 1
ATOM 2254 C CA . LEU A 1 280 ? 19.518 2.531 -49.425 1.00 90.81 280 LEU A CA 1
ATOM 2255 C C . LEU A 1 280 ? 18.574 1.329 -49.602 1.00 90.81 280 LEU A C 1
ATOM 2257 O O . LEU A 1 280 ? 17.632 1.152 -48.827 1.00 90.81 280 LEU A O 1
ATOM 2261 N N . SER A 1 281 ? 18.847 0.451 -50.571 1.00 92.31 281 SER A N 1
ATOM 2262 C CA . SER A 1 281 ? 18.108 -0.805 -50.743 1.00 92.31 281 SER A CA 1
ATOM 2263 C C . SER A 1 281 ? 18.273 -1.747 -49.540 1.00 92.31 281 SER A C 1
ATOM 2265 O O . SER A 1 281 ? 17.287 -2.318 -49.059 1.00 92.31 281 SER A O 1
ATOM 2267 N N . ILE A 1 282 ? 19.492 -1.864 -48.995 1.00 91.94 282 ILE A N 1
ATOM 2268 C CA . ILE A 1 282 ? 19.772 -2.646 -47.779 1.00 91.94 282 ILE A CA 1
ATOM 2269 C C . ILE A 1 282 ? 19.038 -2.047 -46.573 1.00 91.94 282 ILE A C 1
ATOM 2271 O O . ILE A 1 282 ? 18.321 -2.780 -45.892 1.00 91.94 282 ILE A O 1
ATOM 2275 N N . ALA A 1 283 ? 19.127 -0.733 -46.344 1.00 90.38 283 ALA A N 1
ATOM 2276 C CA . ALA A 1 283 ? 18.424 -0.065 -45.244 1.00 90.38 283 ALA A CA 1
ATOM 2277 C C . ALA A 1 283 ? 16.896 -0.274 -45.326 1.00 90.38 283 ALA A C 1
ATOM 2279 O O . ALA A 1 283 ? 16.260 -0.723 -44.368 1.00 90.38 283 ALA A O 1
ATOM 2280 N N . SER A 1 284 ? 16.316 -0.106 -46.518 1.00 89.44 284 SER A N 1
ATOM 2281 C CA . SER A 1 284 ? 14.892 -0.355 -46.767 1.00 89.44 284 SER A CA 1
ATOM 2282 C C . SER A 1 284 ? 14.484 -1.822 -46.561 1.00 89.44 284 SER A C 1
ATOM 2284 O O . SER A 1 284 ? 13.351 -2.119 -46.158 1.00 89.44 284 SER A O 1
ATOM 2286 N N . ARG A 1 285 ? 15.374 -2.779 -46.852 1.00 90.69 285 ARG A N 1
ATOM 2287 C CA . ARG A 1 285 ? 15.155 -4.201 -46.544 1.00 90.69 285 ARG A CA 1
ATOM 2288 C C . ARG A 1 285 ? 15.183 -4.437 -45.036 1.00 90.69 285 ARG A C 1
ATOM 2290 O O . ARG A 1 285 ? 14.297 -5.125 -44.528 1.00 90.69 285 ARG A O 1
ATOM 2297 N N . MET A 1 286 ? 16.146 -3.851 -44.326 1.00 89.94 286 MET A N 1
ATOM 2298 C CA . MET A 1 286 ? 16.295 -4.012 -42.879 1.00 89.94 286 MET A CA 1
ATOM 2299 C C . MET A 1 286 ? 15.040 -3.564 -42.117 1.00 89.94 286 MET A C 1
ATOM 2301 O O . MET A 1 286 ? 14.604 -4.263 -41.204 1.00 89.94 286 MET A O 1
ATOM 2305 N N . GLU A 1 287 ? 14.405 -2.460 -42.528 1.00 87.06 287 GLU A N 1
ATOM 2306 C CA . GLU A 1 287 ? 13.154 -1.983 -41.914 1.00 87.06 287 GLU A CA 1
ATOM 2307 C C . GLU A 1 287 ? 11.982 -2.973 -42.088 1.00 87.06 287 GLU A C 1
ATOM 2309 O O . GLU A 1 287 ? 11.058 -3.022 -41.272 1.00 87.06 287 GLU A O 1
ATOM 2314 N N . ARG A 1 288 ? 11.997 -3.771 -43.162 1.00 86.06 288 ARG A N 1
ATOM 2315 C CA . ARG A 1 288 ? 10.902 -4.684 -43.522 1.00 86.06 288 ARG A CA 1
ATOM 2316 C C . ARG A 1 288 ? 11.065 -6.094 -42.972 1.00 86.06 288 ARG A C 1
ATOM 2318 O O . ARG A 1 288 ? 10.051 -6.746 -42.742 1.00 86.06 288 ARG A O 1
ATOM 2325 N N . VAL A 1 289 ? 12.303 -6.561 -42.830 1.00 87.00 289 VAL A N 1
ATOM 2326 C CA . VAL A 1 289 ? 12.609 -7.967 -42.534 1.00 87.00 289 VAL A CA 1
ATOM 2327 C C . VAL A 1 289 ? 12.803 -8.215 -41.041 1.00 87.00 289 VAL A C 1
ATOM 2329 O O . VAL A 1 289 ? 12.335 -9.237 -40.553 1.00 87.00 289 VAL A O 1
ATOM 2332 N N . TYR A 1 290 ? 13.458 -7.306 -40.312 1.00 88.25 290 TYR A N 1
ATOM 2333 C CA . TYR A 1 290 ? 13.875 -7.585 -38.936 1.00 88.25 290 TYR A CA 1
ATOM 2334 C C . TYR A 1 290 ? 12.863 -7.125 -37.892 1.00 88.25 290 TYR A C 1
ATOM 2336 O O . TYR A 1 290 ? 12.511 -5.944 -37.817 1.00 88.25 290 TYR A O 1
ATOM 2344 N N . ASP A 1 291 ? 12.482 -8.027 -36.991 1.00 82.81 291 ASP A N 1
ATOM 2345 C CA . ASP A 1 291 ? 11.482 -7.780 -35.945 1.00 82.81 291 ASP A CA 1
ATOM 2346 C C . ASP A 1 291 ? 11.841 -6.609 -35.011 1.00 82.81 291 ASP A C 1
ATOM 2348 O O . ASP A 1 291 ? 10.973 -5.909 -34.473 1.00 82.81 291 ASP A O 1
ATOM 2352 N N . CYS A 1 292 ? 13.138 -6.355 -34.824 1.00 83.19 292 CYS A N 1
ATOM 2353 C CA . CYS A 1 292 ? 13.621 -5.220 -34.042 1.00 83.19 292 CYS A CA 1
ATOM 2354 C C . CYS A 1 292 ? 13.324 -3.848 -34.669 1.00 83.19 292 CYS A C 1
ATOM 2356 O O . CYS A 1 292 ? 13.303 -2.853 -33.930 1.00 83.19 292 CYS A O 1
ATOM 2358 N N . LEU A 1 293 ? 13.105 -3.807 -35.986 1.00 82.81 293 LEU A N 1
ATOM 2359 C CA . LEU A 1 293 ? 12.982 -2.608 -36.818 1.00 82.81 293 LEU A CA 1
ATOM 2360 C C . LEU A 1 293 ? 11.592 -2.466 -37.462 1.00 82.81 293 LEU A C 1
ATOM 2362 O O . LEU A 1 293 ? 11.215 -1.358 -37.843 1.00 82.81 293 LEU A O 1
ATOM 2366 N N . VAL A 1 294 ? 10.794 -3.537 -37.517 1.00 79.69 294 VAL A N 1
ATOM 2367 C CA . VAL A 1 294 ? 9.447 -3.520 -38.105 1.00 79.69 294 VAL A CA 1
ATOM 2368 C C . VAL A 1 294 ? 8.467 -2.657 -37.279 1.00 79.69 294 VAL A C 1
ATOM 2370 O O . VAL A 1 294 ? 8.417 -2.747 -36.044 1.00 79.69 294 VAL A O 1
ATOM 2373 N N . PRO A 1 295 ? 7.635 -1.814 -37.929 1.00 66.81 295 PRO A N 1
ATOM 2374 C CA . PRO A 1 295 ? 6.594 -1.043 -37.254 1.00 66.81 295 PRO A CA 1
ATOM 2375 C C . PRO A 1 295 ? 5.503 -1.943 -36.654 1.00 66.81 295 PRO A C 1
ATOM 2377 O O . PRO A 1 295 ? 5.038 -2.900 -37.268 1.00 66.81 295 PRO A O 1
ATOM 2380 N N . SER A 1 296 ? 5.025 -1.582 -35.459 1.00 58.44 296 SER A N 1
ATOM 2381 C CA . SER A 1 296 ? 4.092 -2.394 -34.660 1.00 58.44 296 SER A CA 1
ATOM 2382 C C . SER A 1 296 ? 2.735 -2.687 -35.315 1.00 58.44 296 SER A C 1
ATOM 2384 O O . SER A 1 296 ? 2.009 -3.529 -34.802 1.00 58.44 296 SER A O 1
ATOM 2386 N N . SER A 1 297 ? 2.367 -2.010 -36.409 1.00 55.22 297 SER A N 1
ATOM 2387 C CA . SER A 1 297 ? 1.087 -2.224 -37.102 1.00 55.22 297 SER A CA 1
ATOM 2388 C C . SER A 1 297 ? 1.084 -3.411 -38.073 1.00 55.22 297 SER A C 1
ATOM 2390 O O . SER A 1 297 ? 0.017 -3.779 -38.545 1.00 55.22 297 SER A O 1
ATOM 2392 N N . LYS A 1 298 ? 2.242 -4.021 -38.376 1.00 51.09 298 LYS A N 1
ATOM 2393 C CA . LYS A 1 298 ? 2.362 -5.163 -39.308 1.00 51.09 298 LYS A CA 1
ATOM 2394 C C . LYS A 1 298 ? 2.293 -6.548 -38.642 1.00 51.09 298 LYS A C 1
ATOM 2396 O O . LYS A 1 298 ? 2.563 -7.542 -39.300 1.00 51.09 298 LYS A O 1
ATOM 2401 N N . ARG A 1 299 ? 1.956 -6.615 -37.348 1.00 50.12 299 ARG A N 1
ATOM 2402 C CA . ARG A 1 299 ? 1.811 -7.874 -36.586 1.00 50.12 299 ARG A CA 1
ATOM 2403 C C . ARG A 1 299 ? 0.357 -8.320 -36.366 1.00 50.12 299 ARG A C 1
ATOM 2405 O O . ARG A 1 299 ? 0.133 -9.197 -35.537 1.00 50.12 299 ARG A O 1
ATOM 2412 N N . SER A 1 300 ? -0.604 -7.708 -37.064 1.00 39.56 300 SER A N 1
ATOM 2413 C CA . SER A 1 300 ? -1.984 -8.215 -37.114 1.00 39.56 300 SER A CA 1
ATOM 2414 C C . SER A 1 300 ? -2.142 -9.285 -38.180 1.00 39.56 300 SER A C 1
ATOM 2416 O O . SER A 1 300 ? -1.454 -9.176 -39.217 1.00 39.56 300 SER A O 1
#

pLDDT: mean 78.45, std 11.08, range [39.56, 94.5]

InterPro domains:
  IPR013946 NCA2-like [PF08637] (16-290)
  IPR013946 NCA2-like [PTHR28234] (2-295)

Sequence (300 aa):
MRYSCGVVGISVCSIWLLRHSKLMGSSDIDNWIREAKGSTISFWNDHVEQPLLSIRDELFETFRKRQKGTMEREEVQLTADSLHRMLLAFSEQTVGKKFPENASDQEMLEIVMLRYEKELMHPIQGLMGGELARSLLIQVQKLKLDIEEAMLELDQILRANEINFAILAALPAFFLSLILAMLVRAWFKQDTRAEGRGRVARIQRRLLLVEIERAIMQFQTYEDHGLDKDAQCMFGLELYFLDCLHCAVEGHAKATGEWICLRQDIIDLAKPGLETEQKLSIASRMERVYDCLVPSSKRS